Protein AF-A0A2P8D666-F1 (afdb_monomer_lite)

Organism: NCBI:txid1434707

Structure (mmCIF, N/CA/C/O backbone):
data_AF-A0A2P8D666-F1
#
_entry.id   AF-A0A2P8D666-F1
#
loop_
_atom_site.group_PDB
_atom_site.id
_atom_site.type_symbol
_atom_site.label_atom_id
_atom_site.label_alt_id
_atom_site.label_comp_id
_atom_site.label_asym_id
_atom_site.label_entity_id
_atom_site.label_seq_id
_atom_site.pdbx_PDB_ins_code
_atom_site.Cartn_x
_atom_site.Cartn_y
_atom_site.Cartn_z
_atom_site.occupancy
_atom_site.B_iso_or_equiv
_atom_site.auth_seq_id
_atom_site.auth_comp_id
_atom_site.auth_asym_id
_atom_site.auth_atom_id
_atom_site.pdbx_PDB_model_num
ATOM 1 N N . MET A 1 1 ? 11.060 -0.555 50.820 1.00 44.41 1 MET A N 1
ATOM 2 C CA . MET A 1 1 ? 10.561 -1.715 51.597 1.00 44.41 1 MET A CA 1
ATOM 3 C C . MET A 1 1 ? 9.063 -1.991 51.338 1.00 44.41 1 MET A C 1
ATOM 5 O O . MET A 1 1 ? 8.368 -2.443 52.229 1.00 44.41 1 MET A O 1
ATOM 9 N N . ILE A 1 2 ? 8.557 -1.723 50.120 1.00 37.53 2 ILE A N 1
ATOM 10 C CA . ILE A 1 2 ? 7.123 -1.843 49.748 1.00 37.53 2 ILE A CA 1
ATOM 11 C C . ILE A 1 2 ? 6.898 -2.994 48.737 1.00 37.53 2 ILE A C 1
ATOM 13 O O . ILE A 1 2 ? 5.797 -3.513 48.597 1.00 37.53 2 ILE A O 1
ATOM 17 N N . PHE A 1 3 ? 7.969 -3.471 48.090 1.00 27.34 3 PHE A N 1
ATOM 18 C CA . PHE A 1 3 ? 7.923 -4.555 47.102 1.00 27.34 3 PHE A CA 1
ATOM 19 C C . PHE A 1 3 ? 7.821 -5.970 47.704 1.00 27.34 3 PHE A C 1
ATOM 21 O O . PHE A 1 3 ? 7.368 -6.881 47.016 1.00 27.34 3 PHE A O 1
ATOM 28 N N . SER A 1 4 ? 8.190 -6.184 48.976 1.00 33.88 4 SER A N 1
ATOM 29 C CA . SER A 1 4 ? 8.097 -7.516 49.605 1.00 33.88 4 SER A CA 1
ATOM 30 C C . SER A 1 4 ? 6.690 -7.847 50.115 1.00 33.88 4 SER A C 1
ATOM 32 O O . SER A 1 4 ? 6.312 -9.018 50.151 1.00 33.88 4 SER A O 1
ATOM 34 N N . THR A 1 5 ? 5.884 -6.837 50.452 1.00 36.28 5 THR A N 1
ATOM 35 C CA . THR A 1 5 ? 4.541 -7.034 51.018 1.00 36.28 5 THR A CA 1
ATOM 36 C C . THR A 1 5 ? 3.533 -7.491 49.959 1.00 36.28 5 THR A C 1
ATOM 38 O O . THR A 1 5 ? 2.714 -8.360 50.233 1.00 36.28 5 THR A O 1
ATOM 41 N N . ILE A 1 6 ? 3.648 -7.002 48.718 1.00 40.50 6 ILE A N 1
ATOM 42 C CA . ILE A 1 6 ? 2.733 -7.362 47.617 1.00 40.50 6 ILE A CA 1
ATOM 43 C C . ILE A 1 6 ? 2.939 -8.822 47.170 1.00 40.50 6 ILE A C 1
ATOM 45 O O . ILE A 1 6 ? 1.971 -9.548 46.948 1.00 40.50 6 ILE A O 1
ATOM 49 N N . ILE A 1 7 ? 4.189 -9.299 47.109 1.00 41.97 7 ILE A N 1
ATOM 50 C CA . ILE A 1 7 ? 4.496 -10.690 46.719 1.00 41.97 7 ILE A CA 1
ATOM 51 C C . ILE A 1 7 ? 4.095 -11.688 47.821 1.00 41.97 7 ILE A C 1
ATOM 53 O O . ILE A 1 7 ? 3.660 -12.801 47.517 1.00 41.97 7 ILE A O 1
ATOM 57 N N . SER A 1 8 ? 4.175 -11.280 49.093 1.00 39.28 8 SER A N 1
ATOM 58 C CA . SER A 1 8 ? 3.674 -12.053 50.239 1.00 39.28 8 SER A CA 1
ATOM 59 C C . SER A 1 8 ? 2.160 -12.292 50.144 1.00 39.28 8 SER A C 1
ATOM 61 O O . SER A 1 8 ? 1.708 -13.436 50.222 1.00 39.28 8 SER A O 1
ATOM 63 N N . SER A 1 9 ? 1.382 -11.242 49.855 1.00 39.22 9 SER A N 1
ATOM 64 C CA . SER A 1 9 ? -0.077 -11.334 49.717 1.00 39.22 9 SER A CA 1
ATOM 65 C C . SER A 1 9 ? -0.516 -12.201 48.531 1.00 39.22 9 SER A C 1
ATOM 67 O O . SER A 1 9 ? -1.488 -12.944 48.647 1.00 39.22 9 SER A O 1
ATOM 69 N N . ILE A 1 10 ? 0.229 -12.186 47.419 1.00 39.84 10 ILE A N 1
ATOM 70 C CA . ILE A 1 10 ? -0.053 -13.030 46.244 1.00 39.84 10 ILE A CA 1
ATOM 71 C C . ILE A 1 10 ? 0.240 -14.511 46.537 1.00 39.84 10 ILE A C 1
ATOM 73 O O . ILE A 1 10 ? -0.538 -15.381 46.148 1.00 39.84 10 ILE A O 1
ATOM 77 N N . ARG A 1 11 ? 1.313 -14.826 47.279 1.00 40.22 11 ARG A N 1
ATOM 78 C CA . ARG A 1 11 ? 1.609 -16.212 47.697 1.00 40.22 11 ARG A CA 1
ATOM 79 C C . ARG A 1 11 ? 0.604 -16.748 48.715 1.00 40.22 11 ARG A C 1
ATOM 81 O O . ARG A 1 11 ? 0.242 -17.917 48.639 1.00 40.22 11 ARG A O 1
ATOM 88 N N . GLN A 1 12 ? 0.120 -15.897 49.619 1.00 36.25 12 GLN A N 1
ATOM 89 C CA . GLN A 1 12 ? -0.910 -16.259 50.596 1.00 36.25 12 GLN A CA 1
ATOM 90 C C . GLN A 1 12 ? -2.298 -16.446 49.951 1.00 36.25 12 GLN A C 1
ATOM 92 O O . GLN A 1 12 ? -3.114 -17.213 50.456 1.00 36.25 12 GLN A O 1
ATOM 97 N N . TRP A 1 13 ? -2.554 -15.780 48.818 1.00 40.09 13 TRP A N 1
ATOM 98 C CA . TRP A 1 13 ? -3.751 -15.979 47.995 1.00 40.09 13 TRP A CA 1
ATOM 99 C C . TRP A 1 13 ? -3.683 -17.289 47.195 1.00 40.09 13 TRP A C 1
ATOM 101 O O . TRP A 1 13 ? -4.642 -18.055 47.190 1.00 40.09 13 TRP A O 1
ATOM 111 N N . LEU A 1 14 ? -2.519 -17.615 46.617 1.00 37.34 14 LEU A N 1
ATOM 112 C CA . LEU A 1 14 ? -2.299 -18.880 45.900 1.00 37.34 14 LEU A CA 1
ATOM 113 C C . LEU A 1 14 ? -2.300 -20.116 46.819 1.00 37.34 14 LEU A C 1
ATOM 115 O O . LEU A 1 14 ? -2.628 -21.205 46.357 1.00 37.34 14 LEU A O 1
ATOM 119 N N . SER A 1 15 ? -1.978 -19.975 48.112 1.00 36.09 15 SER A N 1
ATOM 120 C CA . SER A 1 15 ? -2.025 -21.096 49.067 1.00 36.09 15 SER A CA 1
ATOM 121 C C . SER A 1 15 ? -3.420 -21.370 49.642 1.00 36.09 15 SER A C 1
ATOM 123 O O . SER A 1 15 ? -3.601 -22.378 50.317 1.00 36.09 15 SER A O 1
ATOM 125 N N . LYS A 1 16 ? -4.399 -20.484 49.414 1.00 39.38 16 LYS A N 1
ATOM 126 C CA . LYS A 1 16 ? -5.786 -20.613 49.904 1.00 39.38 16 LYS A CA 1
ATOM 127 C C . LYS A 1 16 ? -6.772 -21.100 48.832 1.00 39.38 16 LYS A C 1
ATOM 129 O O . LYS A 1 16 ? -7.977 -20.907 48.960 1.00 39.38 16 LYS A O 1
ATOM 134 N N . GLY A 1 17 ? -6.277 -21.747 47.780 1.00 36.94 17 GLY A N 1
ATOM 135 C CA . GLY A 1 17 ? -7.112 -22.402 46.777 1.00 36.94 17 GLY A CA 1
ATOM 136 C C . GLY A 1 17 ? -7.592 -23.779 47.233 1.00 36.94 17 GLY A C 1
ATOM 137 O O . GLY A 1 17 ? -6.978 -24.774 46.871 1.00 36.94 17 GLY A O 1
ATOM 138 N N . ASN A 1 18 ? -8.656 -23.821 48.036 1.00 40.62 18 ASN A N 1
ATOM 139 C CA . ASN A 1 18 ? -9.723 -24.828 47.967 1.00 40.62 18 ASN A CA 1
ATOM 140 C C . ASN A 1 18 ? -10.740 -24.552 49.075 1.00 40.62 18 ASN A C 1
ATOM 142 O O . ASN A 1 18 ? -10.693 -25.163 50.132 1.00 40.62 18 ASN A O 1
ATOM 146 N N . ASP A 1 19 ? -11.656 -23.628 48.808 1.00 33.69 19 ASP A N 1
ATOM 147 C CA . ASP A 1 19 ? -13.025 -23.735 49.301 1.00 33.69 19 ASP A CA 1
ATOM 148 C C . ASP A 1 19 ? -13.935 -23.084 48.261 1.00 33.69 19 ASP A C 1
ATOM 150 O O . ASP A 1 19 ? -13.835 -21.897 47.942 1.00 33.69 19 ASP A O 1
ATOM 154 N N . ALA A 1 20 ? -14.768 -23.922 47.651 1.00 43.25 20 ALA A N 1
ATOM 155 C CA . ALA A 1 20 ? -15.730 -23.550 46.633 1.00 43.25 20 ALA A CA 1
ATOM 156 C C . ALA A 1 20 ? -16.877 -22.761 47.278 1.00 43.25 20 ALA A C 1
ATOM 158 O O . ALA A 1 20 ? -17.897 -23.320 47.667 1.00 43.25 20 ALA A O 1
ATOM 159 N N . GLY A 1 21 ? -16.701 -21.447 47.384 1.00 29.69 21 GLY A N 1
ATOM 160 C CA . GLY A 1 21 ? -17.788 -20.494 47.561 1.00 29.69 21 GLY A CA 1
ATOM 161 C C . GLY A 1 21 ? -17.988 -19.735 46.259 1.00 29.69 21 GLY A C 1
ATOM 162 O O . GLY A 1 21 ? -17.094 -19.016 45.818 1.00 29.69 21 GLY A O 1
ATOM 163 N N . THR A 1 22 ? -19.143 -19.899 45.621 1.00 34.88 22 THR A N 1
ATOM 164 C CA . THR A 1 22 ? -19.597 -19.065 44.503 1.00 34.88 22 THR A CA 1
ATOM 165 C C . THR A 1 22 ? -19.670 -17.615 44.984 1.00 34.88 22 THR A C 1
ATOM 167 O O . THR A 1 22 ? -20.649 -17.205 45.600 1.00 34.88 22 THR A O 1
ATOM 170 N N . ILE A 1 23 ? -18.611 -16.837 44.755 1.00 35.53 23 ILE A N 1
ATOM 171 C CA . ILE A 1 23 ? -18.642 -15.388 44.950 1.00 35.53 23 ILE A CA 1
ATOM 172 C C . ILE A 1 23 ? -19.471 -14.836 43.791 1.00 35.53 23 ILE A C 1
ATOM 174 O O . ILE A 1 23 ? -18.999 -14.780 42.653 1.00 35.53 23 ILE A O 1
ATOM 178 N N . GLU A 1 24 ? -20.731 -14.491 44.056 1.00 34.09 24 GLU A N 1
ATOM 179 C CA . GLU A 1 24 ? -21.516 -13.705 43.108 1.00 34.09 24 GLU A CA 1
ATOM 180 C C . GLU A 1 24 ? -20.773 -12.386 42.839 1.00 34.09 24 GLU A C 1
ATOM 182 O O . GLU A 1 24 ? -20.321 -11.739 43.789 1.00 34.09 24 GLU A O 1
ATOM 187 N N . PRO A 1 25 ? -20.596 -11.974 41.572 1.00 40.41 25 PRO A N 1
ATOM 188 C CA . PRO A 1 25 ? -19.924 -10.721 41.274 1.00 40.41 25 PRO A CA 1
ATOM 189 C C . PRO A 1 25 ? -20.743 -9.564 41.856 1.00 40.41 25 PRO A C 1
ATOM 191 O O . PRO A 1 25 ? -21.906 -9.368 41.498 1.00 40.41 25 PRO A O 1
ATOM 194 N N . GLU A 1 26 ? -20.121 -8.806 42.758 1.00 43.94 26 GLU A N 1
ATOM 195 C CA . GLU A 1 26 ? -20.655 -7.575 43.335 1.00 43.94 26 GLU A CA 1
ATOM 196 C C . GLU A 1 26 ? -21.149 -6.661 42.199 1.00 43.94 26 GLU A C 1
ATOM 198 O O . GLU A 1 26 ? -20.382 -6.264 41.316 1.00 43.94 26 GLU A O 1
ATOM 203 N N . LYS A 1 27 ? -22.460 -6.390 42.154 1.00 49.34 27 LYS A N 1
ATOM 204 C CA . LYS A 1 27 ? -23.068 -5.571 41.099 1.00 49.34 27 LYS A CA 1
ATOM 205 C C . LYS A 1 27 ? -22.612 -4.126 41.270 1.00 49.34 27 LYS A C 1
ATOM 207 O O . LYS A 1 27 ? -23.146 -3.394 42.095 1.00 49.34 27 LYS A O 1
ATOM 212 N N . ASP A 1 28 ? -21.641 -3.713 40.466 1.00 55.75 28 ASP A N 1
ATOM 213 C CA . ASP A 1 28 ? -21.199 -2.324 40.437 1.00 55.75 28 ASP A CA 1
ATOM 214 C C . ASP A 1 28 ? -22.293 -1.417 39.839 1.00 55.75 28 ASP A C 1
ATOM 216 O O . ASP A 1 28 ? -22.741 -1.595 38.696 1.00 55.75 28 ASP A O 1
ATOM 220 N N . HIS A 1 29 ? -22.740 -0.454 40.644 1.00 59.59 29 HIS A N 1
ATOM 221 C CA . HIS A 1 29 ? -23.784 0.520 40.333 1.00 59.59 29 HIS A CA 1
ATOM 222 C C . HIS A 1 29 ? -23.194 1.915 40.090 1.00 59.59 29 HIS A C 1
ATOM 224 O O . HIS A 1 29 ? -23.728 2.913 40.562 1.00 59.59 29 HIS A O 1
ATOM 230 N N . SER A 1 30 ? -22.097 2.007 39.340 1.00 66.81 30 SER A N 1
ATOM 231 C CA . SER A 1 30 ? -21.540 3.293 38.918 1.00 66.81 30 SER A CA 1
ATOM 232 C C . SER A 1 30 ? -22.550 4.112 38.098 1.00 66.81 30 SER A C 1
ATOM 234 O O . SER A 1 30 ? -22.969 3.705 37.005 1.00 66.81 30 SER A O 1
ATOM 236 N N . THR A 1 31 ? -22.926 5.278 38.623 1.00 74.56 31 THR A N 1
ATOM 237 C CA . THR A 1 31 ? -23.801 6.267 37.981 1.00 74.56 31 THR A CA 1
ATOM 238 C C . THR A 1 31 ? -23.014 7.501 37.558 1.00 74.56 31 THR A C 1
ATOM 240 O O . THR A 1 31 ? -22.015 7.839 38.188 1.00 74.56 31 THR A O 1
ATOM 243 N N . ASP A 1 32 ? -23.430 8.172 36.486 1.00 76.19 32 ASP A N 1
ATOM 244 C CA . ASP A 1 32 ? -22.850 9.463 36.104 1.00 76.19 32 ASP A CA 1
ATOM 245 C C . ASP A 1 32 ? -23.458 10.628 36.907 1.00 76.19 32 ASP A C 1
ATOM 247 O O . ASP A 1 32 ? -24.276 10.410 37.802 1.00 76.19 32 ASP A O 1
ATOM 251 N N . ASP A 1 33 ? -23.080 11.867 36.569 1.00 74.50 33 ASP A N 1
ATOM 252 C CA . ASP A 1 33 ? -23.546 13.095 37.237 1.00 74.50 33 ASP A CA 1
ATOM 253 C C . ASP A 1 33 ? -25.079 13.270 37.200 1.00 74.50 33 ASP A C 1
ATOM 255 O O . ASP A 1 33 ? -25.633 14.064 37.956 1.00 74.50 33 ASP A O 1
ATOM 259 N N . THR A 1 34 ? -25.780 12.522 36.336 1.00 74.81 34 THR A N 1
ATOM 260 C CA . THR A 1 34 ? -27.248 12.524 36.216 1.00 74.81 34 THR A CA 1
ATOM 261 C C . THR A 1 34 ? -27.924 11.385 36.986 1.00 74.81 34 THR A C 1
ATOM 263 O O . THR A 1 34 ? -29.148 11.275 36.980 1.00 74.81 34 THR A O 1
ATOM 266 N N . GLY A 1 35 ? -27.147 10.518 37.645 1.00 76.75 35 GLY A N 1
ATOM 267 C CA . GLY A 1 35 ? -27.644 9.312 38.309 1.00 76.75 35 GLY A CA 1
ATOM 268 C C . GLY A 1 35 ? -27.886 8.135 37.354 1.00 76.75 35 GLY A C 1
ATOM 269 O O . GLY A 1 35 ? -28.378 7.089 37.780 1.00 76.75 35 GLY A O 1
ATOM 270 N N . ALA A 1 36 ? -27.538 8.256 36.068 1.00 80.19 36 ALA A N 1
ATOM 271 C CA . ALA A 1 36 ? -27.739 7.193 35.092 1.00 80.19 36 ALA A CA 1
ATOM 272 C C . ALA A 1 36 ? -26.617 6.151 35.175 1.00 80.19 36 ALA A C 1
ATOM 274 O O . ALA A 1 36 ? -25.430 6.481 35.133 1.00 80.19 36 ALA A O 1
ATOM 275 N N . ARG A 1 37 ? -26.987 4.866 35.248 1.00 85.75 37 ARG A N 1
ATOM 276 C CA . ARG A 1 37 ? -26.019 3.762 35.236 1.00 85.75 37 ARG A CA 1
ATOM 277 C C . ARG A 1 37 ? -25.267 3.736 33.907 1.00 85.75 37 ARG A C 1
ATOM 279 O O . ARG A 1 37 ? -25.880 3.713 32.838 1.00 85.75 37 ARG A O 1
ATOM 286 N N . PHE A 1 38 ? -23.943 3.661 33.981 1.00 89.56 38 PHE A N 1
ATOM 287 C CA . PHE A 1 38 ? -23.091 3.575 32.802 1.00 89.56 38 PHE A CA 1
ATOM 288 C C . PHE A 1 38 ? -21.883 2.673 33.042 1.00 89.56 38 PHE A C 1
ATOM 290 O O . PHE A 1 38 ? -21.533 2.353 34.176 1.00 89.56 38 PHE A O 1
ATOM 297 N N . ALA A 1 39 ? -21.233 2.288 31.949 1.00 90.25 39 ALA A N 1
ATOM 298 C CA . ALA A 1 39 ? -19.898 1.713 31.971 1.00 90.25 39 ALA A CA 1
ATOM 299 C C . ALA A 1 39 ? -19.005 2.438 30.965 1.00 90.25 39 ALA A C 1
ATOM 301 O O . ALA A 1 39 ? -19.469 2.868 29.900 1.00 90.25 39 ALA A O 1
ATOM 302 N N . TRP A 1 40 ? -17.720 2.552 31.282 1.00 92.31 40 TRP A N 1
ATOM 303 C CA . TRP A 1 40 ? -16.715 2.859 30.276 1.00 92.31 40 TRP A CA 1
ATOM 304 C C . TRP A 1 40 ? -16.581 1.675 29.326 1.00 92.31 40 TRP A C 1
ATOM 306 O O . TRP A 1 40 ? -16.818 0.533 29.695 1.00 92.31 40 TRP A O 1
ATOM 316 N N . CYS A 1 41 ? -16.256 1.921 28.065 1.00 93.06 41 CYS A N 1
ATOM 317 C CA . CYS A 1 41 ? -16.061 0.841 27.114 1.00 93.06 41 CYS A CA 1
ATOM 318 C C . CYS A 1 41 ? -15.068 1.249 26.038 1.00 93.06 41 CYS A C 1
ATOM 320 O O . CYS A 1 41 ? -15.190 2.318 25.432 1.00 93.06 41 CYS A O 1
ATOM 322 N N . LEU A 1 42 ? -14.115 0.360 25.768 1.00 94.88 42 LEU A N 1
ATOM 323 C CA . LEU A 1 42 ? -13.338 0.407 24.545 1.00 94.88 42 LEU A CA 1
ATOM 324 C C . LEU A 1 42 ? -14.251 0.026 23.376 1.00 94.88 42 LEU A C 1
ATOM 326 O O . LEU A 1 42 ? -14.838 -1.052 23.347 1.00 94.88 42 LEU A O 1
ATOM 330 N N . THR A 1 43 ? -14.364 0.906 22.393 1.00 94.94 43 THR A N 1
ATOM 331 C CA . THR A 1 43 ? -15.178 0.676 21.198 1.00 94.94 43 THR A CA 1
ATOM 332 C C . THR A 1 43 ? -14.349 0.858 19.943 1.00 94.94 43 THR A C 1
ATOM 334 O O . THR A 1 43 ? -13.346 1.567 19.952 1.00 94.94 43 THR A O 1
ATOM 337 N N . GLY A 1 44 ? -14.785 0.237 18.855 1.00 94.25 44 GLY A N 1
ATOM 338 C CA . GLY A 1 44 ? -14.172 0.385 17.542 1.00 94.25 44 GLY A CA 1
ATOM 339 C C . GLY A 1 44 ? -15.166 0.099 16.427 1.00 94.25 44 GLY A C 1
ATOM 340 O O . GLY A 1 44 ? -16.364 -0.094 16.663 1.00 94.25 44 GLY A O 1
ATOM 341 N N . ASN A 1 45 ? -14.672 0.083 15.198 1.00 93.31 45 ASN A N 1
ATOM 342 C CA . ASN A 1 45 ? -15.444 -0.205 13.999 1.00 93.31 45 ASN A CA 1
ATOM 343 C C . ASN A 1 45 ? -14.779 -1.323 13.203 1.00 93.31 45 ASN A C 1
ATOM 345 O O . ASN A 1 45 ? -13.560 -1.340 13.051 1.00 93.31 45 ASN A O 1
ATOM 349 N N . ILE A 1 46 ? -15.590 -2.232 12.670 1.00 92.81 46 ILE A N 1
ATOM 350 C CA . ILE A 1 46 ? -15.106 -3.298 11.793 1.00 92.81 46 ILE A CA 1
ATOM 351 C C . ILE A 1 46 ? -14.532 -2.696 10.511 1.00 92.81 46 ILE A C 1
ATOM 353 O O . ILE A 1 46 ? -15.193 -1.888 9.861 1.00 92.81 46 ILE A O 1
ATOM 357 N N . ILE A 1 47 ? -13.311 -3.084 10.149 1.00 83.19 47 ILE A N 1
ATOM 358 C CA . ILE A 1 47 ? -12.668 -2.618 8.917 1.00 83.19 47 ILE A CA 1
ATOM 359 C C . ILE A 1 47 ? -13.269 -3.292 7.683 1.00 83.19 47 ILE A C 1
ATOM 361 O O . ILE A 1 47 ? -13.876 -4.362 7.754 1.00 83.19 47 ILE A O 1
ATOM 365 N N . GLU A 1 48 ? -13.039 -2.687 6.530 1.00 80.44 48 GLU A N 1
ATOM 366 C CA . GLU A 1 48 ? -13.319 -3.285 5.233 1.00 80.44 48 GLU A CA 1
ATOM 367 C C . GLU A 1 48 ? -12.215 -4.285 4.865 1.00 80.44 48 GLU A C 1
ATOM 369 O O . GLU A 1 48 ? -11.237 -3.955 4.208 1.00 80.44 48 GLU A O 1
ATOM 374 N N . HIS A 1 49 ? -12.334 -5.513 5.373 1.00 76.94 49 HIS A N 1
ATOM 375 C CA . HIS A 1 49 ? -11.407 -6.604 5.067 1.00 76.94 49 HIS A CA 1
ATOM 376 C C . HIS A 1 49 ? -12.073 -7.613 4.119 1.00 76.94 49 HIS A C 1
ATOM 378 O O . HIS A 1 49 ? -13.144 -8.123 4.467 1.00 76.94 49 HIS A O 1
ATOM 384 N N . PRO A 1 50 ? -11.480 -7.940 2.956 1.00 75.31 50 PRO A N 1
ATOM 385 C CA . PRO A 1 50 ? -12.043 -8.928 2.044 1.00 75.31 50 PRO A CA 1
ATOM 386 C C . PRO A 1 50 ? -11.928 -10.347 2.622 1.00 75.31 50 PRO A C 1
ATOM 388 O O . PRO A 1 50 ? -10.945 -10.708 3.265 1.00 75.31 50 PRO A O 1
ATOM 391 N N . TYR A 1 51 ? -12.938 -11.181 2.412 1.00 76.69 51 TYR A N 1
ATOM 392 C CA . TYR A 1 51 ? -12.910 -12.605 2.730 1.00 76.69 51 TYR A CA 1
ATOM 393 C C . TYR A 1 51 ? -13.790 -13.386 1.747 1.00 76.69 51 TYR A C 1
ATOM 395 O O . TYR A 1 51 ? -14.780 -12.864 1.231 1.00 76.69 51 TYR A O 1
ATOM 403 N N . ALA A 1 52 ? -13.454 -14.654 1.501 1.00 76.44 52 ALA A N 1
ATOM 404 C CA . ALA A 1 52 ? -14.230 -15.508 0.607 1.00 76.44 52 ALA A CA 1
ATOM 405 C C . ALA A 1 52 ? -15.595 -15.866 1.224 1.00 76.44 52 ALA A C 1
ATOM 407 O O . ALA A 1 52 ? -15.682 -16.455 2.311 1.00 76.44 52 ALA A O 1
ATOM 408 N N . GLY A 1 53 ? -16.676 -15.501 0.532 1.00 76.56 53 GLY A N 1
ATOM 409 C CA . GLY A 1 53 ? -18.026 -15.960 0.831 1.00 76.56 53 GLY A CA 1
ATOM 410 C C . GLY A 1 53 ? -18.177 -17.471 0.619 1.00 76.56 53 GLY A C 1
ATOM 411 O O . GLY A 1 53 ? -17.362 -18.111 -0.039 1.00 76.56 53 GLY A O 1
ATOM 412 N N . LYS A 1 54 ? -19.237 -18.069 1.181 1.00 79.06 54 LYS A N 1
ATOM 413 C CA . LYS A 1 54 ? -19.544 -19.503 0.969 1.00 79.06 54 LYS A CA 1
ATOM 414 C C . LYS A 1 54 ? -19.837 -19.837 -0.501 1.00 79.06 54 LYS A C 1
ATOM 416 O O . LYS A 1 54 ? -19.708 -20.980 -0.908 1.00 79.06 54 LYS A O 1
ATOM 421 N N . ASP A 1 55 ? -20.249 -18.825 -1.245 1.00 83.12 55 ASP A N 1
ATOM 422 C CA . ASP A 1 55 ? -20.520 -18.778 -2.678 1.00 83.12 55 ASP A CA 1
ATOM 423 C C . ASP A 1 55 ? -19.264 -18.486 -3.521 1.00 83.12 55 ASP A C 1
ATOM 425 O O . ASP A 1 55 ? -19.365 -18.339 -4.733 1.00 83.12 55 ASP A O 1
ATOM 429 N N . GLY A 1 56 ? -18.087 -18.354 -2.897 1.00 74.56 56 GLY A N 1
ATOM 430 C CA . GLY A 1 56 ? -16.840 -17.972 -3.567 1.00 74.56 56 GLY A CA 1
ATOM 431 C C . GLY A 1 56 ? -16.743 -16.482 -3.909 1.00 74.56 56 GLY A C 1
ATOM 432 O O . GLY A 1 56 ? -15.677 -16.020 -4.300 1.00 74.56 56 GLY A O 1
ATOM 433 N N . GLN A 1 57 ? -17.817 -15.712 -3.712 1.00 67.62 57 GLN A N 1
ATOM 434 C CA . GLN A 1 57 ? -17.834 -14.279 -3.991 1.00 67.62 57 GLN A CA 1
ATOM 435 C C . GLN A 1 57 ? -17.100 -13.497 -2.891 1.00 67.62 57 GLN A C 1
ATOM 437 O O . GLN A 1 57 ? -17.238 -13.832 -1.704 1.00 67.62 57 GLN A O 1
ATOM 442 N N . PRO A 1 58 ? -16.337 -12.446 -3.240 1.00 71.12 58 PRO A N 1
ATOM 443 C CA . PRO A 1 58 ? -15.676 -11.610 -2.252 1.00 71.12 58 PRO A CA 1
ATOM 444 C C . PRO A 1 58 ? -16.719 -10.885 -1.396 1.00 71.12 58 PRO A C 1
ATOM 446 O O . PRO A 1 58 ? -17.689 -10.308 -1.887 1.00 71.12 58 PRO A O 1
ATOM 449 N N . ARG A 1 59 ? -16.530 -10.930 -0.078 1.00 82.00 59 ARG A N 1
ATOM 450 C CA . ARG A 1 59 ? -17.340 -10.197 0.899 1.00 82.00 59 ARG A CA 1
ATOM 451 C C . ARG A 1 59 ? -16.427 -9.389 1.798 1.00 82.00 59 ARG A C 1
ATOM 453 O O . ARG A 1 59 ? -15.296 -9.780 2.050 1.00 82.00 59 ARG A O 1
ATOM 460 N N . TYR A 1 60 ? -16.955 -8.303 2.344 1.00 81.94 60 TYR A N 1
ATOM 461 C CA . TYR A 1 60 ? -16.175 -7.391 3.170 1.00 81.94 60 TYR A CA 1
ATOM 462 C C . TYR A 1 60 ? -16.575 -7.458 4.648 1.00 81.94 60 TYR A C 1
ATOM 464 O O . TYR A 1 60 ? -17.723 -7.786 4.994 1.00 81.94 60 TYR A O 1
ATOM 472 N N . GLY A 1 61 ? -15.609 -7.153 5.515 1.00 87.19 61 GLY A N 1
ATOM 473 C CA . GLY A 1 61 ? -15.739 -7.136 6.969 1.00 87.19 61 GLY A CA 1
ATOM 474 C C . GLY A 1 61 ? -15.358 -8.474 7.589 1.00 87.19 61 GLY A C 1
ATOM 475 O O . GLY A 1 61 ? -14.278 -9.008 7.361 1.00 87.19 61 GLY A O 1
ATOM 476 N N . THR A 1 62 ? -16.262 -9.036 8.386 1.00 90.25 62 THR A N 1
ATOM 477 C CA . THR A 1 62 ? -16.119 -10.401 8.900 1.00 90.25 62 THR A CA 1
ATOM 478 C C . THR A 1 62 ? -17.324 -11.244 8.499 1.00 90.25 62 THR A C 1
ATOM 480 O O . THR A 1 62 ? -18.357 -10.742 8.037 1.00 90.25 62 THR A O 1
ATOM 483 N N . ARG A 1 63 ? -17.243 -12.555 8.749 1.00 89.31 63 ARG A N 1
ATOM 484 C CA . ARG A 1 63 ? -18.386 -13.462 8.581 1.00 89.31 63 ARG A CA 1
ATOM 485 C C . ARG A 1 63 ? -19.616 -13.022 9.392 1.00 89.31 63 ARG A C 1
ATOM 487 O O . ARG A 1 63 ? -20.734 -13.313 8.979 1.00 89.31 63 ARG A O 1
ATOM 494 N N . HIS A 1 64 ? -19.420 -12.316 10.506 1.00 92.75 64 HIS A N 1
ATOM 495 C CA . HIS A 1 64 ? -20.481 -11.967 11.455 1.00 92.75 64 HIS A CA 1
ATOM 496 C C . HIS A 1 64 ? -20.848 -10.484 11.469 1.00 92.75 64 HIS A C 1
ATOM 498 O O . HIS A 1 64 ? -21.960 -10.148 11.868 1.00 92.75 64 HIS A O 1
ATOM 504 N N . PHE A 1 65 ? -19.965 -9.602 11.004 1.00 94.44 65 PHE A N 1
ATOM 505 C CA . PHE A 1 65 ? -20.144 -8.153 11.059 1.00 94.44 65 PHE A CA 1
ATOM 506 C C . PHE A 1 65 ? -19.841 -7.509 9.706 1.00 94.44 65 PHE A C 1
ATOM 508 O O . PHE A 1 65 ? -18.850 -7.854 9.061 1.00 94.44 65 PHE A O 1
ATOM 515 N N . ALA A 1 66 ? -20.691 -6.572 9.287 1.00 90.12 66 ALA A N 1
ATOM 516 C CA . ALA A 1 66 ? -20.467 -5.774 8.086 1.00 90.12 66 ALA A CA 1
ATOM 517 C C . ALA A 1 66 ? -19.351 -4.733 8.325 1.00 90.12 66 ALA A C 1
ATOM 519 O O . ALA A 1 66 ? -19.126 -4.359 9.484 1.00 90.12 66 ALA A O 1
ATOM 520 N N . PRO A 1 67 ? -18.683 -4.228 7.273 1.00 88.38 67 PRO A N 1
ATOM 521 C CA . PRO A 1 67 ? -17.775 -3.089 7.395 1.00 88.38 67 PRO A CA 1
ATOM 522 C C . PRO A 1 67 ? -18.447 -1.908 8.104 1.00 88.38 67 PRO A C 1
ATOM 524 O O . PRO A 1 67 ? -19.657 -1.706 8.002 1.00 88.38 67 PRO A O 1
ATOM 527 N N . GLY A 1 68 ? -17.680 -1.167 8.896 1.00 86.12 68 GLY A N 1
ATOM 528 C CA . GLY A 1 68 ? -18.164 -0.034 9.681 1.00 86.12 68 GLY A CA 1
ATOM 529 C C . GLY A 1 68 ? -18.979 -0.404 10.925 1.00 86.12 68 GLY A C 1
ATOM 530 O O . GLY A 1 68 ? -19.222 0.474 11.756 1.00 86.12 68 GLY A O 1
ATOM 531 N N . THR A 1 69 ? -19.362 -1.675 11.119 1.00 93.75 69 THR A N 1
ATOM 532 C CA . THR A 1 69 ? -20.142 -2.106 12.294 1.00 93.75 69 THR A CA 1
ATOM 533 C C . THR A 1 69 ? -19.437 -1.685 13.577 1.00 93.75 69 THR A C 1
ATOM 535 O O . THR A 1 69 ? -18.282 -2.043 13.804 1.00 93.75 69 THR A O 1
ATOM 538 N N . LYS A 1 70 ? -20.140 -0.934 14.431 1.00 94.19 70 LYS A N 1
ATOM 539 C CA . LYS A 1 70 ? -19.639 -0.576 15.757 1.00 94.19 70 LYS A CA 1
ATOM 540 C C . LYS A 1 70 ? -19.589 -1.819 16.640 1.00 94.19 70 LYS A C 1
ATOM 542 O O . LYS A 1 70 ? -20.590 -2.527 16.770 1.00 94.19 70 LYS A O 1
ATOM 547 N N . VAL A 1 71 ? -18.446 -2.026 17.279 1.00 95.50 71 VAL A N 1
ATOM 548 C CA . VAL A 1 71 ? -18.228 -3.101 18.243 1.00 95.50 71 VAL A CA 1
ATOM 549 C C . VAL A 1 71 ? -17.811 -2.547 19.602 1.00 95.50 71 VAL A C 1
ATOM 551 O O . VAL A 1 71 ? -17.109 -1.538 19.689 1.00 95.50 71 VAL A O 1
ATOM 554 N N . TYR A 1 72 ? -18.283 -3.207 20.654 1.00 94.88 72 TYR A N 1
ATOM 555 C CA . TYR A 1 72 ? -17.956 -2.947 22.052 1.00 94.88 72 TYR A CA 1
ATOM 556 C C . TYR A 1 72 ? -17.001 -4.043 22.517 1.00 94.88 72 TYR A C 1
ATOM 558 O O . TYR A 1 72 ? -17.363 -5.221 22.511 1.00 94.88 72 TYR A O 1
ATOM 566 N N . CYS A 1 73 ? -15.778 -3.666 22.861 1.00 93.75 73 CYS A N 1
ATOM 567 C CA . CYS A 1 73 ? -14.668 -4.577 23.102 1.00 93.75 73 CYS A CA 1
ATOM 568 C C . CYS A 1 73 ? -14.528 -4.822 24.608 1.00 93.75 73 CYS A C 1
ATOM 570 O O . CYS A 1 73 ? -14.347 -3.880 25.380 1.00 93.75 73 CYS A O 1
ATOM 572 N N . LEU A 1 74 ? -14.649 -6.079 25.032 1.00 91.12 74 LEU A N 1
ATOM 573 C CA . LEU A 1 74 ? -14.579 -6.472 26.444 1.00 91.12 74 LEU A CA 1
ATOM 574 C C . LEU A 1 74 ? -13.126 -6.499 26.955 1.00 91.12 74 LEU A C 1
ATOM 576 O O . LEU A 1 74 ? -12.213 -6.601 26.135 1.00 91.12 74 LEU A O 1
ATOM 580 N N . PRO A 1 75 ? -12.889 -6.427 28.277 1.00 88.56 75 PRO A N 1
ATOM 581 C CA . PRO A 1 75 ? -11.555 -6.547 28.868 1.00 88.56 75 PRO A CA 1
ATOM 582 C C . PRO A 1 75 ? -10.788 -7.790 28.415 1.00 88.56 75 PRO A C 1
ATOM 584 O O . PRO A 1 75 ? -11.369 -8.777 27.959 1.00 88.56 75 PRO A O 1
ATOM 587 N N . HIS A 1 76 ? -9.465 -7.731 28.552 1.00 82.94 76 HIS A N 1
ATOM 588 C CA . HIS A 1 76 ? -8.553 -8.812 28.194 1.00 82.94 76 HIS A CA 1
ATOM 589 C C . HIS A 1 76 ? -8.847 -10.100 28.986 1.00 82.94 76 HIS A C 1
ATOM 591 O O . HIS A 1 76 ? -9.044 -10.040 30.195 1.00 82.94 76 HIS A O 1
ATOM 597 N N . GLN A 1 77 ? -8.875 -11.255 28.307 1.00 77.00 77 GLN A N 1
ATOM 598 C CA . GLN A 1 77 ? -9.342 -12.521 28.898 1.00 77.00 77 GLN A CA 1
ATOM 599 C C . GLN A 1 77 ? -8.254 -13.612 29.013 1.00 77.00 77 GLN A C 1
ATOM 601 O O . GLN A 1 77 ? -8.377 -14.467 29.884 1.00 77.00 77 GLN A O 1
ATOM 606 N N . TRP A 1 78 ? -7.221 -13.636 28.147 1.00 76.81 78 TRP A N 1
ATOM 607 C CA . TRP A 1 78 ? -6.395 -14.854 27.944 1.00 76.81 78 TRP A CA 1
ATOM 608 C C . TRP A 1 78 ? -4.871 -14.669 27.831 1.00 76.81 78 TRP A C 1
ATOM 610 O O . TRP A 1 78 ? -4.189 -15.550 27.320 1.00 76.81 78 TRP A O 1
ATOM 620 N N . GLY A 1 79 ? -4.294 -13.552 28.261 1.00 77.00 79 GLY A N 1
ATOM 621 C CA . GLY A 1 79 ? -2.839 -13.319 28.179 1.00 77.00 79 GLY A CA 1
ATOM 622 C C . GLY A 1 79 ? -2.281 -13.106 26.761 1.00 77.00 79 GLY A C 1
ATOM 623 O O . GLY A 1 79 ? -1.088 -12.882 26.607 1.00 77.00 79 GLY A O 1
ATOM 624 N N . ASP A 1 80 ? -3.114 -13.134 25.717 1.00 81.12 80 ASP A N 1
ATOM 625 C CA . ASP A 1 80 ? -2.731 -13.057 24.296 1.00 81.12 80 ASP A CA 1
ATOM 626 C C . ASP A 1 80 ? -2.377 -11.644 23.787 1.00 81.12 80 ASP A C 1
ATOM 628 O O . ASP A 1 80 ? -2.444 -11.361 22.592 1.00 81.12 80 ASP A O 1
ATOM 632 N N . GLY A 1 81 ? -2.108 -10.698 24.688 1.00 82.94 81 GLY A N 1
ATOM 633 C CA . GLY A 1 81 ? -1.895 -9.295 24.327 1.00 82.94 81 GLY A CA 1
ATOM 634 C C . GLY A 1 81 ? -3.060 -8.656 23.554 1.00 82.94 81 GLY A C 1
ATOM 635 O O . GLY A 1 81 ? -2.832 -7.731 22.771 1.00 82.94 81 GLY A O 1
ATOM 636 N N . TYR A 1 82 ? -4.298 -9.141 23.722 1.00 88.56 82 TYR A N 1
ATOM 637 C CA . TYR A 1 82 ? -5.496 -8.616 23.052 1.00 88.56 82 TYR A CA 1
ATOM 638 C C . TYR A 1 82 ? -5.487 -8.868 21.530 1.00 88.56 82 TYR A C 1
ATOM 640 O O . TYR A 1 82 ? -5.948 -8.054 20.724 1.00 88.56 82 TYR A O 1
ATOM 648 N N . GLU A 1 83 ? -4.905 -9.991 21.106 1.00 84.69 83 GLU A N 1
ATOM 649 C CA . GLU A 1 83 ? -4.962 -10.461 19.718 1.00 84.69 83 GLU A CA 1
ATOM 650 C C . GLU A 1 83 ? -6.351 -10.963 19.335 1.00 84.69 83 GLU A C 1
ATOM 652 O O . GLU A 1 83 ? -6.833 -10.662 18.241 1.00 84.69 83 GLU A O 1
ATOM 657 N N . LYS A 1 84 ? -7.017 -11.687 20.235 1.00 89.56 84 LYS A N 1
ATOM 658 C CA . LYS A 1 84 ? -8.391 -12.153 20.083 1.00 89.56 84 LYS A CA 1
ATOM 659 C C . LYS A 1 84 ? -9.253 -11.488 21.141 1.00 89.56 84 LYS A C 1
ATOM 661 O O . LYS A 1 84 ? -9.048 -11.636 22.341 1.00 89.56 84 LYS A O 1
ATOM 666 N N . ILE A 1 85 ? -10.255 -10.755 20.681 1.00 91.50 85 ILE A N 1
ATOM 667 C CA . ILE A 1 85 ? -11.080 -9.919 21.543 1.00 91.50 85 ILE A CA 1
ATOM 668 C C . ILE A 1 85 ? -12.499 -10.436 21.515 1.00 91.50 85 ILE A C 1
ATOM 670 O O . ILE A 1 85 ? -13.068 -10.671 20.448 1.00 91.50 85 ILE A O 1
ATOM 674 N N . LYS A 1 86 ? -13.098 -10.550 22.696 1.00 91.88 86 LYS A N 1
ATOM 675 C CA . LYS A 1 86 ? -14.534 -10.743 22.814 1.00 91.88 86 LYS A CA 1
ATOM 676 C C . LYS A 1 86 ? -15.236 -9.407 22.573 1.00 91.88 86 LYS A C 1
ATOM 678 O O . LYS A 1 86 ? -15.040 -8.446 23.315 1.00 91.88 86 LYS A O 1
ATOM 683 N N . VAL A 1 87 ? -16.033 -9.341 21.516 1.00 93.75 87 VAL A N 1
ATOM 684 C CA . VAL A 1 87 ? -16.734 -8.132 21.093 1.00 93.75 87 VAL A CA 1
ATOM 685 C C . VAL A 1 87 ? -18.233 -8.342 21.046 1.00 93.75 87 VAL A C 1
ATOM 687 O O . VAL A 1 87 ? -18.716 -9.408 20.665 1.00 93.75 87 VAL A O 1
ATOM 690 N N . ILE A 1 88 ? -18.969 -7.287 21.371 1.00 93.50 88 ILE A N 1
ATOM 691 C CA . ILE A 1 88 ? -20.412 -7.202 21.182 1.00 93.50 88 ILE A CA 1
ATOM 692 C C . ILE A 1 88 ? -20.679 -6.294 19.984 1.00 93.50 88 ILE A C 1
ATOM 694 O O . ILE A 1 88 ? -20.176 -5.175 19.933 1.00 93.50 88 ILE A O 1
ATOM 698 N N . GLY A 1 89 ? -21.489 -6.737 19.027 1.00 93.56 89 GLY A N 1
ATOM 699 C CA . GLY A 1 89 ? -21.845 -5.934 17.853 1.00 93.56 89 GLY A CA 1
ATOM 700 C C . GLY A 1 89 ? -23.132 -6.407 17.190 1.00 93.56 89 GLY A C 1
ATOM 701 O O . GLY A 1 89 ? -23.593 -7.520 17.446 1.00 93.56 89 GLY A O 1
ATOM 702 N N . LYS A 1 90 ? -23.722 -5.571 16.327 1.00 93.62 90 LYS A N 1
ATOM 703 C CA . LYS A 1 90 ? -24.912 -5.943 15.544 1.00 93.62 90 LYS A CA 1
ATOM 704 C C . LYS A 1 90 ? -24.526 -6.983 14.491 1.00 93.62 90 LYS A C 1
ATOM 706 O O . LYS A 1 90 ? -23.678 -6.703 13.649 1.00 93.62 90 LYS A O 1
ATOM 711 N N . HIS A 1 91 ? -25.142 -8.163 14.519 1.00 94.12 91 HIS A N 1
ATOM 712 C CA . HIS A 1 91 ? -24.842 -9.210 13.542 1.00 94.12 91 HIS A CA 1
ATOM 713 C C . HIS A 1 91 ? -25.246 -8.783 12.122 1.00 94.12 91 HIS A C 1
ATOM 715 O O . HIS A 1 91 ? -26.302 -8.197 11.917 1.00 94.12 91 HIS A O 1
ATOM 721 N N . ARG A 1 92 ? -24.448 -9.116 11.105 1.00 91.06 92 ARG A N 1
ATOM 722 C CA . ARG A 1 92 ? -24.680 -8.640 9.729 1.00 91.06 92 ARG A CA 1
ATOM 723 C C . ARG A 1 92 ? -25.983 -9.138 9.093 1.00 91.06 92 ARG A C 1
ATOM 725 O O . ARG A 1 92 ? -26.559 -8.437 8.276 1.00 91.06 92 ARG A O 1
ATOM 732 N N . ASN A 1 93 ? -26.449 -10.326 9.481 1.00 88.19 93 ASN A N 1
ATOM 733 C CA . ASN A 1 93 ? -27.667 -10.950 8.936 1.00 88.19 93 ASN A CA 1
ATOM 734 C C . ASN A 1 93 ? -28.826 -10.978 9.947 1.00 88.19 93 ASN A C 1
ATOM 736 O O . ASN A 1 93 ? -29.757 -11.760 9.797 1.00 88.19 93 ASN A O 1
ATOM 740 N N . SER A 1 94 ? -28.737 -10.225 11.047 1.00 87.88 94 SER A N 1
ATOM 741 C CA . SER A 1 94 ? -29.788 -10.201 12.067 1.00 87.88 94 SER A CA 1
ATOM 742 C C . SER A 1 94 ? -29.864 -8.833 12.730 1.00 87.88 94 SER A C 1
ATOM 744 O O . SER A 1 94 ? -28.875 -8.121 12.850 1.00 87.88 94 SER A O 1
ATOM 746 N N . ASN A 1 95 ? -31.039 -8.464 13.228 1.00 83.81 95 ASN A N 1
ATOM 747 C CA . ASN A 1 95 ? -31.183 -7.247 14.024 1.00 83.81 95 ASN A CA 1
ATOM 748 C C . ASN A 1 95 ? -30.717 -7.409 15.478 1.00 83.81 95 ASN A C 1
ATOM 750 O O . ASN A 1 95 ? -30.775 -6.450 16.244 1.00 83.81 95 ASN A O 1
ATOM 754 N N . ARG A 1 96 ? -30.238 -8.598 15.861 1.00 87.06 96 ARG A N 1
ATOM 755 C CA . ARG A 1 96 ? -29.727 -8.875 17.205 1.00 87.06 96 ARG A CA 1
ATOM 756 C C . ARG A 1 96 ? -28.242 -8.541 17.326 1.00 87.06 96 ARG A C 1
ATOM 758 O O . ARG A 1 96 ? -27.463 -8.727 16.386 1.00 87.06 96 ARG A O 1
ATOM 765 N N . SER A 1 97 ? -27.850 -8.091 18.514 1.00 88.31 97 SER A N 1
ATOM 766 C CA . SER A 1 97 ? -26.441 -8.051 18.890 1.00 88.31 97 SER A CA 1
ATOM 767 C C . SER A 1 97 ? -25.961 -9.453 19.244 1.00 88.31 97 SER A C 1
ATOM 769 O O . SER A 1 97 ? -26.708 -10.254 19.803 1.00 88.31 97 SER A O 1
ATOM 771 N N . VAL A 1 98 ? -24.706 -9.738 18.927 1.00 90.50 98 VAL A N 1
ATOM 772 C CA . VAL A 1 98 ? -24.035 -10.994 19.26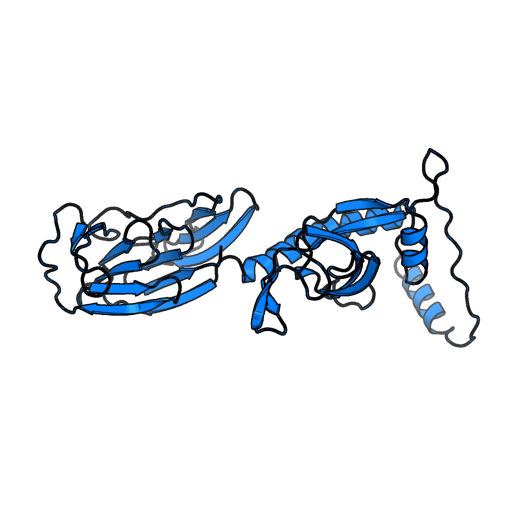7 1.00 90.50 98 VAL A CA 1
ATOM 773 C C . VAL A 1 98 ? -22.727 -10.695 19.977 1.00 90.50 98 VAL A C 1
ATOM 775 O O . VAL A 1 98 ? -22.107 -9.664 19.716 1.00 90.50 98 VAL A O 1
ATOM 778 N N . CYS A 1 99 ? -22.321 -11.602 20.862 1.00 90.38 99 CYS A N 1
ATOM 779 C CA . CYS A 1 99 ? -21.049 -11.549 21.568 1.00 90.38 99 CYS A CA 1
ATOM 780 C C . CYS A 1 99 ? -20.134 -12.647 21.014 1.00 90.38 99 CYS A C 1
ATOM 782 O O . CYS A 1 99 ? -20.457 -13.827 21.133 1.00 90.38 99 CYS A O 1
ATOM 784 N N . LEU A 1 100 ? -19.037 -12.273 20.355 1.00 91.00 100 LEU A N 1
ATOM 785 C CA . LEU A 1 100 ? -18.161 -13.192 19.620 1.00 91.00 100 LEU A CA 1
ATOM 786 C C . LEU A 1 100 ? -16.693 -12.856 19.859 1.00 91.00 100 LEU A C 1
ATOM 788 O O . LEU A 1 100 ? -16.350 -11.700 20.076 1.00 91.00 100 LEU A O 1
ATOM 792 N N . VAL A 1 101 ? -15.818 -13.853 19.757 1.00 92.31 101 VAL A N 1
ATOM 793 C CA . VAL A 1 101 ? -14.369 -13.627 19.744 1.00 92.31 101 VAL A CA 1
ATOM 794 C C . VAL A 1 101 ? -13.919 -13.374 18.308 1.00 92.31 101 VAL A C 1
ATOM 796 O O . VAL A 1 101 ? -14.138 -14.219 17.440 1.00 92.31 101 VAL A O 1
ATOM 799 N N . ILE A 1 102 ? -13.294 -12.225 18.049 1.00 92.50 102 ILE A N 1
ATOM 800 C CA . ILE A 1 102 ? -12.719 -11.885 16.741 1.00 92.50 102 ILE A CA 1
ATOM 801 C C . ILE A 1 102 ? -11.267 -11.411 16.880 1.00 92.50 102 ILE A C 1
ATOM 803 O O . ILE A 1 102 ? -10.906 -10.838 17.908 1.00 92.50 102 ILE A O 1
ATOM 807 N N . PRO A 1 103 ? -10.423 -11.610 15.853 1.00 90.38 103 PRO A N 1
ATOM 808 C CA . PRO A 1 103 ? -9.102 -10.995 15.807 1.00 90.38 103 PRO A CA 1
ATOM 809 C C . PRO A 1 103 ? -9.176 -9.465 15.862 1.00 90.38 103 PRO A C 1
ATOM 811 O O . PRO A 1 103 ? -9.943 -8.851 15.116 1.00 90.38 103 PRO A O 1
ATOM 814 N N . SER A 1 104 ? -8.337 -8.848 16.691 1.00 90.25 104 SER A N 1
ATOM 815 C CA . SER A 1 104 ? -8.280 -7.393 16.873 1.00 90.25 104 SER A CA 1
ATOM 816 C C . SER A 1 104 ? -7.912 -6.636 15.603 1.00 90.25 104 SER A C 1
ATOM 818 O O . SER A 1 104 ? -8.384 -5.522 15.401 1.00 90.25 104 SER A O 1
ATOM 820 N N . LYS A 1 105 ? -7.177 -7.278 14.684 1.00 86.19 105 LYS A N 1
ATOM 821 C CA . LYS A 1 105 ? -6.854 -6.732 13.356 1.00 86.19 105 LYS A CA 1
ATOM 822 C C . LYS A 1 105 ? -8.070 -6.331 12.516 1.00 86.19 105 LYS A C 1
ATOM 824 O O . LYS A 1 105 ? -7.915 -5.555 11.584 1.00 86.19 105 LYS A O 1
ATOM 829 N N . TYR A 1 106 ? -9.263 -6.851 12.816 1.00 90.19 106 TYR A N 1
ATOM 830 C CA . TYR A 1 106 ? -10.485 -6.494 12.092 1.00 90.19 106 TYR A CA 1
ATOM 831 C C . TYR A 1 106 ? -11.189 -5.250 12.638 1.00 90.19 106 TYR A C 1
ATOM 833 O O . TYR A 1 106 ? -12.274 -4.921 12.165 1.00 90.19 106 TYR A O 1
ATOM 841 N N . ILE A 1 107 ? -10.618 -4.572 13.631 1.00 91.31 107 ILE A N 1
ATOM 842 C CA . ILE A 1 107 ? -11.239 -3.438 14.311 1.00 91.31 107 ILE A CA 1
ATOM 843 C C . ILE A 1 107 ? -10.303 -2.237 14.205 1.00 91.31 107 ILE A C 1
ATOM 845 O O . ILE A 1 107 ? -9.135 -2.338 14.551 1.00 91.31 107 ILE A O 1
ATOM 849 N N . ALA A 1 108 ? -10.822 -1.095 13.763 1.00 87.81 108 ALA A N 1
ATOM 850 C CA . ALA A 1 108 ? -10.128 0.191 13.753 1.00 87.81 108 ALA A CA 1
ATOM 851 C C . ALA A 1 108 ? -10.966 1.268 14.458 1.00 87.81 108 ALA A C 1
ATOM 853 O O . ALA A 1 108 ? -12.021 0.978 15.025 1.00 87.81 108 ALA A O 1
ATOM 854 N N . ASN A 1 109 ? -10.511 2.524 14.409 1.00 84.50 109 ASN A N 1
ATOM 855 C CA . ASN A 1 109 ? -11.194 3.673 15.018 1.00 84.50 109 ASN A CA 1
ATOM 856 C C . ASN A 1 109 ? -11.487 3.453 16.512 1.00 84.50 109 ASN A C 1
ATOM 858 O O . ASN A 1 109 ? -12.599 3.708 16.995 1.00 84.50 109 ASN A O 1
ATOM 862 N N . TRP A 1 110 ? -10.482 2.926 17.216 1.00 92.06 110 TRP A N 1
ATOM 863 C CA . TRP A 1 110 ? -10.534 2.651 18.645 1.00 92.06 110 TRP A CA 1
ATOM 864 C C . TRP A 1 110 ? -10.788 3.926 19.435 1.00 92.06 110 TRP A C 1
ATOM 866 O O . TRP A 1 110 ? -10.166 4.955 19.179 1.00 92.06 110 TRP A O 1
ATOM 876 N N . ARG A 1 111 ? -11.712 3.862 20.391 1.00 92.81 111 ARG A N 1
ATOM 877 C CA . ARG A 1 111 ? -12.071 5.003 21.235 1.00 92.81 111 ARG A CA 1
ATOM 878 C C . ARG A 1 111 ? -12.741 4.566 22.529 1.00 92.81 111 ARG A C 1
ATOM 880 O O . ARG A 1 111 ? -13.494 3.589 22.555 1.00 92.81 111 ARG A O 1
ATOM 887 N N . LEU A 1 112 ? -12.523 5.350 23.575 1.00 94.06 112 LEU A N 1
ATOM 888 C CA . LEU A 1 112 ? -13.246 5.267 24.838 1.00 94.06 112 LEU A CA 1
ATOM 889 C C . LEU A 1 112 ? -14.651 5.863 24.664 1.00 94.06 112 LEU A C 1
ATOM 891 O O . LEU A 1 112 ? -14.795 6.964 24.134 1.00 94.06 112 LEU A O 1
ATOM 895 N N . GLN A 1 113 ? -15.692 5.165 25.121 1.00 92.81 113 GLN A N 1
ATOM 896 C CA . GLN A 1 113 ? -17.057 5.700 25.179 1.00 92.81 113 GLN A CA 1
ATOM 897 C C . GLN A 1 113 ? -17.764 5.317 26.479 1.00 92.81 113 GLN A C 1
ATOM 899 O O . GLN A 1 113 ? -17.545 4.227 27.002 1.00 92.81 113 GLN A O 1
ATOM 904 N N . LYS A 1 114 ? -18.670 6.183 26.952 1.00 91.62 114 LYS A N 1
ATOM 905 C CA . LYS A 1 114 ? -19.677 5.808 27.952 1.00 91.62 114 LYS A CA 1
ATOM 906 C C . LYS A 1 114 ? -20.798 5.012 27.279 1.00 91.62 114 LYS A C 1
ATOM 908 O O . LYS A 1 114 ? -21.294 5.395 26.215 1.00 91.62 114 LYS A O 1
ATOM 913 N N . VAL A 1 115 ? -21.198 3.904 27.891 1.00 90.12 115 VAL A N 1
ATOM 914 C CA . VAL A 1 115 ? -22.295 3.047 27.429 1.00 90.12 115 VAL A CA 1
ATOM 915 C C . VAL A 1 115 ? -23.413 3.079 28.458 1.00 90.12 115 VAL A C 1
ATOM 917 O O . VAL A 1 115 ? -23.186 2.773 29.620 1.00 90.12 115 VAL A O 1
ATOM 920 N N . TYR A 1 116 ? -24.618 3.415 28.000 1.00 86.56 116 TYR A N 1
ATOM 921 C CA . TYR A 1 116 ? -25.803 3.586 28.850 1.00 86.56 116 TYR A CA 1
ATOM 922 C C . TYR A 1 116 ? -26.903 2.553 28.588 1.00 86.56 116 TYR A C 1
ATOM 924 O O . TYR A 1 116 ? -27.811 2.373 29.390 1.00 86.56 116 TYR A O 1
ATOM 932 N N . ARG A 1 117 ? -26.869 1.876 27.432 1.00 84.69 117 ARG A N 1
ATOM 933 C CA . ARG A 1 117 ? -27.950 0.973 27.017 1.00 84.69 117 ARG A CA 1
ATOM 934 C C . ARG A 1 117 ? -28.025 -0.225 27.964 1.00 84.69 117 ARG A C 1
ATOM 936 O O . ARG A 1 117 ? -27.112 -1.046 27.948 1.00 84.69 117 ARG A O 1
ATOM 943 N N . THR A 1 118 ? -29.137 -0.372 28.685 1.00 81.06 118 THR A N 1
ATOM 944 C CA . THR A 1 118 ? -29.349 -1.429 29.691 1.00 81.06 118 THR A CA 1
ATOM 945 C C . THR A 1 118 ? -29.029 -2.821 29.155 1.00 81.06 118 THR A C 1
ATOM 947 O O . THR A 1 118 ? -28.212 -3.524 29.732 1.00 81.06 118 THR A O 1
ATOM 950 N N . TYR A 1 119 ? -29.543 -3.159 27.969 1.00 81.62 119 TYR A N 1
ATOM 951 C CA . TYR A 1 119 ? -29.258 -4.438 27.310 1.00 81.62 119 TYR A CA 1
ATOM 952 C C . TYR A 1 119 ? -27.757 -4.690 27.060 1.00 81.62 119 TYR A C 1
ATOM 954 O O . TYR A 1 119 ? -27.282 -5.816 27.170 1.00 81.62 119 TYR A O 1
ATOM 962 N N . LEU A 1 120 ? -26.984 -3.650 26.719 1.00 78.75 120 LEU A N 1
ATOM 963 C CA . LEU A 1 120 ? -25.535 -3.793 26.540 1.00 78.75 120 LEU A CA 1
ATOM 964 C C . LEU A 1 120 ? -24.827 -3.930 27.886 1.00 78.75 120 LEU A C 1
ATOM 966 O O . LEU A 1 120 ? -23.926 -4.752 28.000 1.00 78.75 120 LEU A O 1
ATOM 970 N N . LEU A 1 121 ? -25.248 -3.169 28.898 1.00 81.50 121 LEU A N 1
ATOM 971 C CA . LEU A 1 121 ? -24.700 -3.258 30.252 1.00 81.50 121 LEU A CA 1
ATOM 972 C C . LEU A 1 121 ? -24.917 -4.652 30.861 1.00 81.50 121 LEU A C 1
ATOM 974 O O . LEU A 1 121 ? -24.001 -5.207 31.465 1.00 81.50 121 LEU A O 1
ATOM 978 N N . GLU A 1 122 ? -26.093 -5.243 30.643 1.00 76.69 122 GLU A N 1
ATOM 979 C CA . GLU A 1 122 ? -26.413 -6.622 31.025 1.00 76.69 122 GLU A CA 1
ATOM 980 C C . GLU A 1 122 ? -25.524 -7.623 30.284 1.00 76.69 122 GLU A C 1
ATOM 982 O O . GLU A 1 122 ? -24.853 -8.440 30.915 1.00 76.69 122 GLU A O 1
ATOM 987 N N . LEU A 1 123 ? -25.428 -7.510 28.954 1.00 72.25 123 LEU A N 1
ATOM 988 C CA . LEU A 1 123 ? -24.612 -8.415 28.140 1.00 72.25 123 LEU A CA 1
ATOM 989 C C . LEU A 1 123 ? -23.117 -8.337 28.489 1.00 72.25 123 LEU A C 1
ATOM 991 O O . LEU A 1 123 ? -22.406 -9.338 28.409 1.00 72.25 123 LEU A O 1
ATOM 995 N N . MET A 1 124 ? -22.642 -7.157 28.891 1.00 73.19 124 MET A N 1
ATOM 996 C CA . MET A 1 124 ? -21.288 -6.966 29.402 1.00 73.19 124 MET A CA 1
ATOM 997 C C . MET A 1 124 ? -21.124 -7.652 30.770 1.00 73.19 124 MET A C 1
ATOM 999 O O . MET A 1 124 ? -20.161 -8.393 30.955 1.00 73.19 124 MET A O 1
ATOM 1003 N N . SER A 1 125 ? -22.080 -7.493 31.695 1.00 67.81 125 SER A N 1
ATOM 1004 C CA . SER A 1 125 ? -21.971 -7.987 33.083 1.00 67.81 125 SER A CA 1
ATOM 1005 C C . SER A 1 125 ? -21.753 -9.487 33.253 1.00 67.81 125 SER A C 1
ATOM 1007 O O . SER A 1 125 ? -21.124 -9.905 34.219 1.00 67.81 125 SER A O 1
ATOM 1009 N N . HIS A 1 126 ? -22.157 -10.300 32.282 1.00 67.00 126 HIS A N 1
ATOM 1010 C CA . HIS A 1 126 ? -21.944 -11.745 32.334 1.00 67.00 126 HIS A CA 1
ATOM 1011 C C . HIS A 1 126 ? -20.504 -12.195 32.003 1.00 67.00 126 HIS A C 1
ATOM 1013 O O . HIS A 1 126 ? -20.227 -13.395 32.019 1.00 67.00 126 HIS A O 1
ATOM 1019 N N . HIS A 1 127 ? -19.584 -11.287 31.642 1.00 60.00 127 HIS A N 1
ATOM 1020 C CA . HIS A 1 127 ? -18.338 -11.655 30.949 1.00 60.00 127 HIS A CA 1
ATOM 1021 C C . HIS A 1 127 ? -17.050 -10.945 31.414 1.00 60.00 127 HIS A C 1
ATOM 1023 O O . HIS A 1 127 ? -16.166 -10.742 30.584 1.00 60.00 127 HIS A O 1
ATOM 1029 N N . HIS A 1 128 ? -16.909 -10.609 32.703 1.00 65.12 128 HIS A N 1
ATOM 1030 C CA . HIS A 1 128 ? -15.795 -9.789 33.225 1.00 65.12 128 HIS A CA 1
ATOM 1031 C C . HIS A 1 128 ? -15.692 -8.462 32.460 1.00 65.12 128 HIS A C 1
ATOM 1033 O O . HIS A 1 128 ? -14.905 -8.315 31.527 1.00 65.12 128 HIS A O 1
ATOM 1039 N N . HIS A 1 129 ? -16.574 -7.523 32.801 1.00 71.56 129 HIS A N 1
ATOM 1040 C CA . HIS A 1 129 ? -16.769 -6.279 32.059 1.00 71.56 129 HIS A CA 1
ATOM 1041 C C . HIS A 1 129 ? -15.956 -5.091 32.545 1.00 71.56 129 HIS A C 1
ATOM 1043 O O . HIS A 1 129 ? -15.486 -5.043 33.675 1.00 71.56 129 HIS A O 1
ATOM 1049 N N . TRP A 1 130 ? -15.909 -4.093 31.668 1.00 87.31 130 TRP A N 1
ATOM 1050 C CA . TRP A 1 130 ? -15.731 -2.712 32.068 1.00 87.31 130 TRP A CA 1
ATOM 1051 C C . TRP A 1 130 ? -16.913 -2.227 32.916 1.00 87.31 130 TRP A C 1
ATOM 1053 O O . TRP A 1 130 ? -18.076 -2.510 32.613 1.00 87.31 130 TRP A O 1
ATOM 1063 N N . THR A 1 131 ? -16.596 -1.445 33.932 1.00 86.88 131 THR A N 1
ATOM 1064 C CA . THR A 1 131 ? -17.502 -0.747 34.843 1.00 86.88 131 THR A CA 1
ATOM 1065 C C . THR A 1 131 ? -17.420 0.765 34.598 1.00 86.88 131 THR A C 1
ATOM 1067 O O . THR A 1 131 ? -16.735 1.233 33.683 1.00 86.88 131 THR A O 1
ATOM 1070 N N . GLY A 1 132 ? -18.136 1.573 35.381 1.00 86.50 132 GLY A N 1
ATOM 1071 C CA . GLY A 1 132 ? -17.968 3.030 35.378 1.00 86.50 132 GLY A CA 1
ATOM 1072 C C . GLY A 1 132 ? -16.811 3.526 36.251 1.00 86.50 132 GLY A C 1
ATOM 1073 O O . GLY A 1 132 ? -16.622 4.740 36.343 1.00 86.50 132 GLY A O 1
ATOM 1074 N N . ARG A 1 133 ? -16.025 2.633 36.876 1.00 87.69 133 ARG A N 1
ATOM 1075 C CA . ARG A 1 133 ? -14.870 3.010 37.705 1.00 87.69 133 ARG A CA 1
ATOM 1076 C C . ARG A 1 133 ? -13.812 3.743 36.888 1.00 87.69 133 ARG A C 1
ATOM 1078 O O . ARG A 1 133 ? -13.564 3.435 35.722 1.00 87.69 133 ARG A O 1
ATOM 1085 N N . GLU A 1 134 ? -13.119 4.672 37.539 1.00 87.62 134 GLU A N 1
ATOM 1086 C CA . GLU A 1 134 ? -12.020 5.404 36.904 1.00 87.62 134 GLU A CA 1
ATOM 1087 C C . GLU A 1 134 ? -10.849 4.472 36.545 1.00 87.62 134 GLU A C 1
ATOM 1089 O O . GLU A 1 134 ? -10.202 4.689 35.527 1.00 87.62 134 GLU A O 1
ATOM 1094 N N . SER A 1 135 ? -10.624 3.385 37.296 1.00 86.88 135 SER A N 1
ATOM 1095 C CA . SER A 1 135 ? -9.614 2.363 36.965 1.00 86.88 135 SER A CA 1
ATOM 1096 C C . SER A 1 135 ? -9.803 1.783 35.564 1.00 86.88 135 SER A C 1
ATOM 1098 O O . SER A 1 135 ? -8.841 1.622 34.817 1.00 86.88 135 SER A O 1
ATOM 1100 N N . ASP A 1 136 ? -11.052 1.523 35.187 1.00 89.56 136 ASP A N 1
ATOM 1101 C CA . ASP A 1 136 ? -11.399 0.900 33.913 1.00 89.56 136 ASP A CA 1
ATOM 1102 C C . ASP A 1 136 ? -11.239 1.895 32.770 1.00 89.56 136 ASP A C 1
ATOM 1104 O O . ASP A 1 136 ? -10.713 1.560 31.710 1.00 89.56 136 ASP A O 1
ATOM 1108 N N . LYS A 1 137 ? -11.607 3.158 33.013 1.00 91.38 137 LYS A N 1
ATOM 1109 C CA . LYS A 1 137 ? -11.305 4.258 32.098 1.00 91.38 137 LYS A CA 1
ATOM 1110 C C . LYS A 1 137 ? -9.804 4.388 31.856 1.00 91.38 137 LYS A C 1
ATOM 1112 O O . LYS A 1 137 ? -9.401 4.460 30.698 1.00 91.38 137 LYS A O 1
ATOM 1117 N N . GLN A 1 138 ? -8.990 4.393 32.910 1.00 90.38 138 GLN A N 1
ATOM 1118 C CA . GLN A 1 138 ? -7.536 4.509 32.782 1.00 90.38 138 GLN A CA 1
ATOM 1119 C C . GLN A 1 138 ? -6.930 3.308 32.051 1.00 90.38 138 GLN A C 1
ATOM 1121 O O . GLN A 1 138 ? -6.095 3.488 31.169 1.00 90.38 138 GLN A O 1
ATOM 1126 N N . MET A 1 139 ? -7.415 2.094 32.321 1.00 89.81 139 MET A N 1
ATOM 1127 C CA . MET A 1 139 ? -6.989 0.901 31.589 1.00 89.81 139 MET A CA 1
ATOM 1128 C C . MET A 1 139 ? -7.326 1.000 30.095 1.00 89.81 139 MET A C 1
ATOM 1130 O O . MET A 1 139 ? -6.476 0.715 29.255 1.00 89.81 139 MET A O 1
ATOM 1134 N N . ILE A 1 140 ? -8.532 1.456 29.736 1.00 92.81 140 ILE A N 1
ATOM 1135 C CA . ILE A 1 140 ? -8.909 1.671 28.331 1.00 92.81 140 ILE A CA 1
ATOM 1136 C C . ILE A 1 140 ? -8.027 2.746 27.684 1.00 92.81 140 ILE A C 1
ATOM 1138 O O . ILE A 1 140 ? -7.603 2.567 26.544 1.00 92.81 140 ILE A O 1
ATOM 1142 N N . LEU A 1 141 ? -7.742 3.848 28.383 1.00 89.56 141 LEU A N 1
ATOM 1143 C CA . LEU A 1 141 ? -6.855 4.900 27.879 1.00 89.56 141 LEU A CA 1
ATOM 1144 C C . LEU A 1 141 ? -5.446 4.359 27.611 1.00 89.56 141 LEU A C 1
ATOM 1146 O O . LEU A 1 141 ? -4.931 4.569 26.518 1.00 89.56 141 LEU A O 1
ATOM 1150 N N . GLN A 1 142 ? -4.887 3.565 28.526 1.00 90.19 142 GLN A N 1
ATOM 1151 C CA . GLN A 1 142 ? -3.603 2.891 28.319 1.00 90.19 142 GLN A CA 1
ATOM 1152 C C . GLN A 1 142 ? -3.646 1.930 27.120 1.00 90.19 142 GLN A C 1
ATOM 1154 O O . GLN A 1 142 ? -2.696 1.842 26.349 1.00 90.19 142 GLN A O 1
ATOM 1159 N N . MET A 1 143 ? -4.756 1.213 26.917 1.00 90.69 143 MET A N 1
ATOM 1160 C CA . MET A 1 143 ? -4.933 0.356 25.739 1.00 90.69 143 MET A CA 1
ATOM 1161 C C . MET A 1 143 ? -4.938 1.155 24.428 1.00 90.69 143 MET A C 1
ATOM 1163 O O . MET A 1 143 ? -4.402 0.697 23.417 1.00 90.69 143 MET A O 1
ATOM 1167 N N . LEU A 1 144 ? -5.527 2.353 24.429 1.00 89.38 144 LEU A N 1
ATOM 1168 C CA . LEU A 1 144 ? -5.591 3.226 23.256 1.00 89.38 144 LEU A CA 1
ATOM 1169 C C . LEU A 1 144 ? -4.229 3.781 22.827 1.00 89.38 144 LEU A C 1
ATOM 1171 O O . LEU A 1 144 ? -4.105 4.178 21.672 1.00 89.38 144 LEU A O 1
ATOM 1175 N N . GLU A 1 145 ? -3.216 3.765 23.695 1.00 87.50 145 GLU A N 1
ATOM 1176 C CA . GLU A 1 145 ? -1.856 4.188 23.338 1.00 87.50 145 GLU A CA 1
ATOM 1177 C C . GLU A 1 145 ? -1.195 3.230 22.334 1.00 87.50 145 GLU A C 1
ATOM 1179 O O . GLU A 1 145 ? -0.445 3.674 21.472 1.00 87.50 145 GLU A O 1
ATOM 1184 N N . TRP A 1 146 ? -1.506 1.928 22.384 1.00 82.31 146 TRP A N 1
ATOM 1185 C CA . TRP A 1 146 ? -0.831 0.908 21.561 1.00 82.31 146 TRP A CA 1
ATOM 1186 C C . TRP A 1 146 ? -1.753 0.144 20.594 1.00 82.31 146 TRP A C 1
ATOM 1188 O O . TRP A 1 146 ? -1.285 -0.453 19.618 1.00 82.31 146 TRP A O 1
ATOM 1198 N N . LEU A 1 147 ? -3.075 0.146 20.803 1.00 83.50 147 LEU A N 1
ATOM 1199 C CA . LEU A 1 147 ? -4.027 -0.546 19.919 1.00 83.50 147 LEU A CA 1
ATOM 1200 C C . LEU A 1 147 ? -4.108 0.009 18.484 1.00 83.50 147 LEU A C 1
ATOM 1202 O O . LEU A 1 147 ? -4.190 -0.803 17.549 1.00 83.50 147 LEU A O 1
ATOM 1206 N N . PRO A 1 148 ? -4.100 1.341 18.256 1.00 77.38 148 PRO A N 1
ATOM 1207 C CA . PRO A 1 148 ? -4.097 1.898 16.909 1.00 77.38 148 PRO A CA 1
ATOM 1208 C C . PRO A 1 148 ? -2.879 1.434 16.116 1.00 77.38 148 PRO A C 1
ATOM 1210 O O . PRO A 1 148 ? -3.044 0.952 14.999 1.00 77.38 148 PRO A O 1
ATOM 1213 N N . GLU A 1 149 ? -1.687 1.466 16.715 1.00 66.69 149 GLU A N 1
ATOM 1214 C CA . GLU A 1 149 ? -0.464 0.966 16.086 1.00 66.69 149 GLU A CA 1
ATOM 1215 C C . GLU A 1 149 ? -0.564 -0.524 15.766 1.00 66.69 149 GLU A C 1
ATOM 1217 O O . GLU A 1 149 ? -0.229 -0.929 14.660 1.00 66.69 149 GLU A O 1
ATOM 1222 N N . LYS A 1 150 ? -1.105 -1.349 16.670 1.00 65.69 150 LYS A N 1
ATOM 1223 C CA . LYS A 1 150 ? -1.304 -2.788 16.422 1.00 65.69 150 LYS A CA 1
ATOM 1224 C C . LYS A 1 150 ? -2.266 -3.058 15.260 1.00 65.69 150 LYS A C 1
ATOM 1226 O O . LYS A 1 150 ? -2.055 -3.972 14.462 1.00 65.69 150 LYS A O 1
ATOM 1231 N N . THR A 1 151 ? -3.315 -2.253 15.136 1.00 59.62 151 THR A N 1
ATOM 1232 C CA . THR A 1 151 ? -4.271 -2.343 14.021 1.00 59.62 151 THR A CA 1
ATOM 1233 C C . THR A 1 151 ? -3.642 -1.875 12.719 1.00 59.62 151 THR A C 1
ATOM 1235 O O . THR A 1 151 ? -3.796 -2.527 11.690 1.00 59.62 151 THR A O 1
ATOM 1238 N N . LEU A 1 152 ? -2.901 -0.768 12.766 1.00 53.12 152 LEU A N 1
ATOM 1239 C CA . LEU A 1 152 ? -2.186 -0.212 11.626 1.00 53.12 152 LEU A CA 1
ATOM 1240 C C . LEU A 1 152 ? -1.032 -1.110 11.182 1.00 53.12 152 LEU A C 1
ATOM 1242 O O . LEU A 1 152 ? -0.797 -1.185 9.988 1.00 53.12 152 LEU A O 1
ATOM 1246 N N . LYS A 1 153 ? -0.382 -1.843 12.092 1.00 48.69 153 LYS A N 1
ATOM 1247 C CA . LYS A 1 153 ? 0.665 -2.834 11.801 1.00 48.69 153 LYS A CA 1
ATOM 1248 C C . LYS A 1 153 ? 0.093 -4.063 11.085 1.00 48.69 153 LYS A C 1
ATOM 1250 O O . LYS A 1 153 ? 0.623 -4.508 10.077 1.00 48.69 153 LYS A O 1
ATOM 1255 N N . ASN A 1 154 ? -1.077 -4.536 11.514 1.00 45.09 154 ASN A N 1
ATOM 1256 C CA . ASN A 1 154 ? -1.790 -5.608 10.810 1.00 45.09 154 ASN A CA 1
ATOM 1257 C C . ASN A 1 154 ? -2.447 -5.140 9.497 1.00 45.09 154 ASN A C 1
ATOM 1259 O O . ASN A 1 154 ? -2.671 -5.947 8.600 1.00 45.09 154 ASN A O 1
ATOM 1263 N N . LYS A 1 155 ? -2.753 -3.841 9.369 1.00 42.94 155 LYS A N 1
ATOM 1264 C CA . LYS A 1 155 ? -3.140 -3.204 8.103 1.00 42.94 155 LYS A CA 1
ATOM 1265 C C . LYS A 1 155 ? -1.916 -2.942 7.217 1.00 42.94 155 LYS A C 1
ATOM 1267 O O . LYS A 1 155 ? -2.049 -2.991 6.006 1.00 42.94 155 LYS A O 1
ATOM 1272 N N . SER A 1 156 ? -0.725 -2.709 7.773 1.00 40.97 156 SER A N 1
ATOM 1273 C CA . SER A 1 156 ? 0.504 -2.464 7.007 1.00 40.97 156 SER A CA 1
ATOM 1274 C C . SER A 1 156 ? 1.031 -3.714 6.320 1.00 40.97 156 SER A C 1
ATOM 1276 O O . SER A 1 156 ? 1.579 -3.589 5.230 1.00 40.97 156 SER A O 1
ATOM 1278 N N . ASP A 1 157 ? 0.739 -4.897 6.865 1.00 43.22 157 ASP A N 1
ATOM 1279 C CA . ASP A 1 157 ? 0.917 -6.174 6.157 1.00 43.22 157 ASP A CA 1
ATOM 1280 C C . ASP A 1 157 ? -0.058 -6.322 4.960 1.00 43.22 157 ASP A C 1
ATOM 1282 O O . ASP A 1 157 ? 0.073 -7.238 4.149 1.00 43.22 157 ASP A O 1
ATOM 1286 N N . ALA A 1 158 ? -1.017 -5.395 4.813 1.00 50.09 158 ALA A N 1
ATOM 1287 C CA . ALA A 1 158 ? -1.996 -5.315 3.728 1.00 50.09 158 ALA A CA 1
ATOM 1288 C C . ALA A 1 158 ? -1.935 -4.013 2.890 1.00 50.09 158 ALA A C 1
ATOM 1290 O O . ALA A 1 158 ? -2.766 -3.852 2.004 1.00 50.09 158 ALA A O 1
ATOM 1291 N N . LEU A 1 159 ? -1.002 -3.076 3.130 1.00 71.88 159 LEU A N 1
ATOM 1292 C CA . LEU A 1 159 ? -1.013 -1.769 2.437 1.00 71.88 159 LEU A CA 1
ATOM 1293 C C . LEU A 1 159 ? -0.055 -1.665 1.257 1.00 71.88 159 LEU A C 1
ATOM 1295 O O . LEU A 1 159 ? -0.359 -0.928 0.332 1.00 71.88 159 LEU A O 1
ATOM 1299 N N . TRP A 1 160 ? 1.065 -2.380 1.289 1.00 85.94 160 TRP A N 1
ATOM 1300 C CA . TRP A 1 160 ? 2.007 -2.502 0.181 1.00 85.94 160 TRP A CA 1
ATOM 1301 C C . TRP A 1 160 ? 2.708 -3.845 0.320 1.00 85.94 160 TRP A C 1
ATOM 1303 O O . TRP A 1 160 ? 3.327 -4.128 1.344 1.00 85.94 160 TRP A O 1
ATOM 1313 N N . GLN A 1 161 ? 2.577 -4.688 -0.693 1.00 88.69 161 GLN A N 1
ATOM 1314 C CA . GLN A 1 161 ? 3.181 -6.009 -0.739 1.00 88.69 161 GLN A CA 1
ATOM 1315 C C . GLN A 1 161 ? 4.304 -6.000 -1.760 1.00 88.69 161 GLN A C 1
ATOM 1317 O O . GLN A 1 161 ? 4.097 -5.599 -2.907 1.00 88.69 161 GLN A O 1
ATOM 1322 N N . ARG A 1 162 ? 5.482 -6.485 -1.362 1.00 91.38 162 ARG A N 1
ATOM 1323 C CA . ARG A 1 162 ? 6.549 -6.767 -2.318 1.00 91.38 162 ARG A CA 1
ATOM 1324 C C . ARG A 1 162 ? 6.080 -7.918 -3.194 1.00 91.38 162 ARG A C 1
ATOM 1326 O O . ARG A 1 162 ? 5.831 -9.004 -2.673 1.00 91.38 162 ARG A O 1
ATOM 1333 N N . LYS A 1 163 ? 5.920 -7.665 -4.490 1.00 93.44 163 LYS A N 1
ATOM 1334 C CA . LYS A 1 163 ? 5.517 -8.696 -5.445 1.00 93.44 163 LYS A CA 1
ATOM 1335 C C . LYS A 1 163 ? 6.722 -9.483 -5.903 1.00 93.44 163 LYS A C 1
ATOM 1337 O O . LYS A 1 163 ? 6.748 -10.688 -5.718 1.00 93.44 163 LYS A O 1
ATOM 1342 N N . GLU A 1 164 ? 7.727 -8.788 -6.418 1.00 93.00 164 GLU A N 1
ATOM 1343 C CA . GLU A 1 164 ? 8.930 -9.415 -6.949 1.00 93.00 164 GLU A CA 1
ATOM 1344 C C . GLU A 1 164 ? 10.139 -8.485 -6.834 1.00 93.00 164 GLU A C 1
ATOM 1346 O O . GLU A 1 164 ? 10.018 -7.262 -6.694 1.00 93.00 164 GLU A O 1
ATOM 1351 N N . GLU A 1 165 ? 11.312 -9.099 -6.922 1.00 95.31 165 GLU A N 1
ATOM 1352 C CA . GLU A 1 165 ? 12.608 -8.447 -7.057 1.00 95.31 165 GLU A CA 1
ATOM 1353 C C . GLU A 1 165 ? 13.316 -9.079 -8.252 1.00 95.31 165 GLU A C 1
ATOM 1355 O O . GLU A 1 165 ? 13.606 -10.275 -8.263 1.00 95.31 165 GLU A O 1
ATOM 1360 N N . HIS A 1 166 ? 13.537 -8.281 -9.292 1.00 95.81 166 HIS A N 1
ATOM 1361 C CA . HIS A 1 166 ? 14.121 -8.754 -10.539 1.00 95.81 166 HIS A CA 1
ATOM 1362 C C . HIS A 1 166 ? 15.553 -8.269 -10.660 1.00 95.81 166 HIS A C 1
ATOM 1364 O O . HIS A 1 166 ? 15.794 -7.064 -10.681 1.00 95.81 166 HIS A O 1
ATOM 1370 N N . ALA A 1 167 ? 16.482 -9.202 -10.850 1.00 94.31 167 ALA A N 1
ATOM 1371 C CA . ALA A 1 167 ? 17.815 -8.864 -11.322 1.00 94.31 167 ALA A CA 1
ATOM 1372 C C . ALA A 1 167 ? 17.721 -8.392 -12.782 1.00 94.31 167 ALA A C 1
ATOM 1374 O O . ALA A 1 167 ? 17.323 -9.148 -13.677 1.00 94.31 167 ALA A O 1
ATOM 1375 N N . VAL A 1 168 ? 18.096 -7.141 -13.033 1.00 92.31 168 VAL A N 1
ATOM 1376 C CA . VAL A 1 168 ? 18.136 -6.546 -14.367 1.00 92.31 168 VAL A CA 1
ATOM 1377 C C . VAL A 1 168 ? 19.547 -6.047 -14.632 1.00 92.31 168 VAL A C 1
ATOM 1379 O O . VAL A 1 168 ? 19.941 -4.963 -14.218 1.00 92.31 168 VAL A O 1
ATOM 1382 N N . GLY A 1 169 ? 20.318 -6.854 -15.362 1.00 86.56 169 GLY A N 1
ATOM 1383 C CA . GLY A 1 169 ? 21.681 -6.500 -15.745 1.00 86.56 169 GLY A CA 1
ATOM 1384 C C . GLY A 1 169 ? 21.718 -5.203 -16.556 1.00 86.56 169 GLY A C 1
ATOM 1385 O O . GLY A 1 169 ? 21.216 -5.162 -17.685 1.00 86.56 169 GLY A O 1
ATOM 1386 N N . GLY A 1 170 ? 22.326 -4.169 -15.971 1.00 91.12 170 GLY A N 1
ATOM 1387 C CA . GLY A 1 170 ? 22.463 -2.850 -16.579 1.00 91.12 170 GLY A CA 1
ATOM 1388 C C . GLY A 1 170 ? 21.116 -2.168 -16.772 1.00 91.12 170 GLY A C 1
ATOM 1389 O O . GLY A 1 170 ? 20.820 -1.755 -17.889 1.00 91.12 170 GLY A O 1
ATOM 1390 N N . LEU A 1 171 ? 20.279 -2.105 -15.733 1.00 95.50 171 LEU A N 1
ATOM 1391 C CA . LEU A 1 171 ? 19.050 -1.311 -15.761 1.00 95.50 171 LEU A CA 1
ATOM 1392 C C . LEU A 1 171 ? 19.396 0.144 -16.112 1.00 95.50 171 LEU A C 1
ATOM 1394 O O . LEU A 1 171 ? 20.370 0.680 -15.581 1.00 95.50 171 LEU A O 1
ATOM 1398 N N . LEU A 1 172 ? 18.633 0.764 -17.012 1.00 95.25 172 LEU A N 1
ATOM 1399 C CA . LEU A 1 172 ? 18.851 2.139 -17.475 1.00 95.25 172 LEU A CA 1
ATOM 1400 C C . LEU A 1 172 ? 17.643 3.000 -17.113 1.00 95.25 172 LEU A C 1
ATOM 1402 O O . LEU A 1 172 ? 17.719 3.811 -16.198 1.00 95.25 172 LEU A O 1
ATOM 1406 N N . GLU A 1 173 ? 16.504 2.748 -17.753 1.00 96.62 173 GLU A N 1
ATOM 1407 C CA . GLU A 1 173 ? 15.332 3.621 -17.660 1.00 96.62 173 GLU A CA 1
ATOM 1408 C C . GLU A 1 173 ? 14.073 2.849 -17.266 1.00 96.62 173 GLU A C 1
ATOM 1410 O O . GLU A 1 173 ? 13.893 1.683 -17.633 1.00 96.62 173 GLU A O 1
ATOM 1415 N N . LEU A 1 174 ? 13.175 3.525 -16.551 1.00 98.19 174 LEU A N 1
ATOM 1416 C CA . LEU A 1 174 ? 11.889 2.997 -16.098 1.00 98.19 174 LEU A CA 1
ATOM 1417 C C . LEU A 1 174 ? 10.766 3.981 -16.421 1.00 98.19 174 LEU A C 1
ATOM 1419 O O . LEU A 1 174 ? 10.929 5.188 -16.248 1.00 98.19 174 LEU A O 1
ATOM 1423 N N . GLY A 1 175 ? 9.610 3.467 -16.836 1.00 98.31 175 GLY A N 1
ATOM 1424 C CA . GLY A 1 175 ? 8.440 4.290 -17.135 1.00 98.31 175 GLY A CA 1
ATOM 1425 C C . GLY A 1 175 ? 7.142 3.498 -17.065 1.00 98.31 175 GLY A C 1
ATOM 1426 O O . GLY A 1 175 ? 7.068 2.388 -17.590 1.00 98.31 175 GLY A O 1
ATOM 1427 N N . PHE A 1 176 ? 6.113 4.050 -16.424 1.00 98.50 176 PHE A N 1
ATOM 1428 C CA . PHE A 1 176 ? 4.770 3.468 -16.465 1.00 98.50 176 PHE A CA 1
ATOM 1429 C C . PHE A 1 176 ? 4.030 3.913 -17.724 1.00 98.50 176 PHE A C 1
ATOM 1431 O O . PHE A 1 176 ? 4.090 5.084 -18.101 1.00 98.50 176 PHE A O 1
ATOM 1438 N N . GLN A 1 177 ? 3.281 3.000 -18.343 1.00 97.56 177 GLN A N 1
ATOM 1439 C CA . GLN A 1 177 ? 2.266 3.398 -19.311 1.00 97.56 177 GLN A CA 1
ATOM 1440 C C . GLN A 1 177 ? 1.201 4.246 -18.587 1.00 97.56 177 GLN A C 1
ATOM 1442 O O . GLN A 1 177 ? 0.670 3.793 -17.562 1.00 97.56 177 GLN A O 1
ATOM 1447 N N . PRO A 1 178 ? 0.845 5.430 -19.121 1.00 95.00 178 PRO A N 1
ATOM 1448 C CA . PRO A 1 178 ? -0.146 6.304 -18.507 1.00 95.00 178 PRO A CA 1
ATOM 1449 C C . PRO A 1 178 ? -1.465 5.595 -18.183 1.00 95.00 178 PRO A C 1
ATOM 1451 O O . PRO A 1 178 ? -1.979 4.813 -18.980 1.00 95.00 178 PRO A O 1
ATOM 1454 N N . GLY A 1 179 ? -2.017 5.875 -17.003 1.00 92.44 179 GLY A N 1
ATOM 1455 C CA . GLY A 1 179 ? -3.296 5.322 -16.543 1.00 92.44 179 GLY A CA 1
ATOM 1456 C C . GLY A 1 179 ? -3.300 3.827 -16.193 1.00 92.44 179 GLY A C 1
ATOM 1457 O O . GLY A 1 179 ? -4.365 3.293 -15.886 1.00 92.44 179 GLY A O 1
ATOM 1458 N N . THR A 1 180 ? -2.149 3.147 -16.209 1.00 96.19 180 THR A N 1
ATOM 1459 C CA . THR A 1 180 ? -2.052 1.705 -15.925 1.00 96.19 180 THR A CA 1
ATOM 1460 C C . THR A 1 180 ? -0.959 1.380 -14.900 1.00 96.19 180 THR A C 1
ATOM 1462 O O . THR A 1 180 ? -0.245 2.259 -14.415 1.00 96.19 180 THR A O 1
ATOM 1465 N N . ASP A 1 181 ? -0.825 0.090 -14.589 1.00 97.38 181 ASP A N 1
ATOM 1466 C CA . ASP A 1 181 ? 0.242 -0.492 -13.769 1.00 97.38 181 ASP A CA 1
ATOM 1467 C C . ASP A 1 181 ? 1.291 -1.247 -14.615 1.00 97.38 181 ASP A C 1
ATOM 1469 O O . ASP A 1 181 ? 2.077 -2.036 -14.087 1.00 97.38 181 ASP A O 1
ATOM 1473 N N . MET A 1 182 ? 1.307 -1.026 -15.935 1.00 98.44 182 MET A N 1
ATOM 1474 C CA . MET A 1 182 ? 2.272 -1.645 -16.844 1.00 98.44 182 MET A CA 1
ATOM 1475 C C . MET A 1 182 ? 3.562 -0.828 -16.881 1.00 98.44 182 MET A C 1
ATOM 1477 O O . MET A 1 182 ? 3.552 0.357 -17.218 1.00 98.44 182 MET A O 1
ATOM 1481 N N . LEU A 1 183 ? 4.683 -1.466 -16.562 1.00 98.69 183 LEU A N 1
ATOM 1482 C CA . LEU A 1 183 ? 5.997 -0.836 -16.493 1.00 98.69 183 LEU A CA 1
ATOM 1483 C C . LEU A 1 183 ? 6.865 -1.252 -17.682 1.00 98.69 183 LEU A C 1
ATOM 1485 O O . LEU A 1 183 ? 7.126 -2.439 -17.885 1.00 98.69 183 LEU A O 1
ATOM 1489 N N . MET A 1 184 ? 7.365 -0.266 -18.422 1.00 98.38 184 MET A N 1
ATOM 1490 C CA . MET A 1 184 ? 8.466 -0.421 -19.366 1.00 98.38 184 MET A CA 1
ATOM 1491 C C . MET A 1 184 ? 9.802 -0.330 -18.621 1.00 98.38 184 MET A C 1
ATOM 1493 O O . MET A 1 184 ? 10.024 0.587 -17.829 1.00 98.38 184 MET A O 1
ATOM 1497 N N . VAL A 1 185 ? 10.698 -1.275 -18.903 1.00 97.94 185 VAL A N 1
ATOM 1498 C CA . VAL A 1 185 ? 12.046 -1.356 -18.327 1.00 97.94 185 VAL A CA 1
ATOM 1499 C C . VAL A 1 185 ? 13.061 -1.429 -19.457 1.00 97.94 185 VAL A C 1
ATOM 1501 O O . VAL A 1 185 ? 13.045 -2.396 -20.220 1.00 97.94 185 VAL A O 1
ATOM 1504 N N . LEU A 1 186 ? 13.955 -0.447 -19.554 1.00 96.81 186 LEU A N 1
ATOM 1505 C CA . LEU A 1 186 ? 15.064 -0.436 -20.511 1.00 96.81 186 LEU A CA 1
ATOM 1506 C C . LEU A 1 186 ? 16.351 -0.867 -19.808 1.00 96.81 186 LEU A C 1
ATOM 1508 O O . LEU A 1 186 ? 16.635 -0.429 -18.692 1.00 96.81 186 LEU A O 1
ATOM 1512 N N . SER A 1 187 ? 17.139 -1.725 -20.452 1.00 95.62 187 SER A N 1
ATOM 1513 C CA . SER A 1 187 ? 18.425 -2.174 -19.916 1.00 95.62 187 SER A CA 1
ATOM 1514 C C . SER A 1 187 ? 19.491 -2.294 -21.003 1.00 95.62 187 SER A C 1
ATOM 1516 O O . SER A 1 187 ? 19.193 -2.280 -22.194 1.00 95.62 187 SER A O 1
ATOM 1518 N N . ALA A 1 188 ? 20.746 -2.499 -20.617 1.00 93.69 188 ALA A N 1
ATOM 1519 C CA . ALA A 1 188 ? 21.846 -2.758 -21.548 1.00 93.69 188 ALA A CA 1
ATOM 1520 C C . ALA A 1 188 ? 21.659 -4.035 -22.404 1.00 93.69 188 ALA A C 1
ATOM 1522 O O . ALA A 1 188 ? 22.452 -4.308 -23.297 1.00 93.69 188 ALA A O 1
ATOM 1523 N N . GLN A 1 189 ? 20.629 -4.842 -22.127 1.00 93.12 189 GLN A N 1
ATOM 1524 C CA . GLN A 1 189 ? 20.332 -6.102 -22.818 1.00 93.12 189 GLN A CA 1
ATOM 1525 C C . GLN A 1 189 ? 18.997 -6.060 -23.585 1.00 93.12 189 GLN A C 1
ATOM 1527 O O . GLN A 1 189 ? 18.430 -7.115 -23.895 1.00 93.12 189 GLN A O 1
ATOM 1532 N N . GLY A 1 190 ? 18.432 -4.867 -23.782 1.00 95.12 190 GLY A N 1
ATOM 1533 C CA . GLY A 1 190 ? 17.117 -4.640 -24.378 1.00 95.12 190 GLY A CA 1
ATOM 1534 C C . GLY A 1 190 ? 16.042 -4.310 -23.340 1.00 95.12 190 GLY A C 1
ATOM 1535 O O . GLY A 1 190 ? 16.326 -4.049 -22.170 1.00 95.12 190 GLY A O 1
ATOM 1536 N N . ARG A 1 191 ? 14.770 -4.384 -23.734 1.00 96.12 191 ARG A N 1
ATOM 1537 C CA . ARG A 1 191 ? 13.622 -3.885 -22.957 1.00 96.12 191 ARG A CA 1
ATOM 1538 C C . ARG A 1 191 ? 12.659 -4.970 -22.492 1.00 96.12 191 ARG A C 1
ATOM 1540 O O . ARG A 1 191 ? 12.570 -6.056 -23.063 1.00 96.12 191 ARG A O 1
ATOM 1547 N N . GLY A 1 192 ? 11.972 -4.725 -21.388 1.00 97.31 192 GLY A N 1
ATOM 1548 C CA . GLY A 1 192 ? 10.982 -5.624 -20.803 1.00 97.31 192 GLY A CA 1
ATOM 1549 C C . GLY A 1 192 ? 9.715 -4.873 -20.428 1.00 97.31 192 GLY A C 1
ATOM 1550 O O . GLY A 1 192 ? 9.778 -3.689 -20.115 1.00 97.31 192 GLY A O 1
ATOM 1551 N N . ILE A 1 193 ? 8.585 -5.574 -20.444 1.00 98.50 193 ILE A N 1
ATOM 1552 C CA . ILE A 1 193 ? 7.320 -5.061 -19.914 1.00 98.50 193 ILE A CA 1
ATOM 1553 C C . ILE A 1 193 ? 6.923 -5.920 -18.730 1.00 98.50 193 ILE A C 1
ATOM 1555 O O . ILE A 1 193 ? 6.945 -7.151 -18.820 1.00 98.50 193 ILE A O 1
ATOM 1559 N N . PHE A 1 194 ? 6.566 -5.263 -17.637 1.00 98.56 194 PHE A N 1
ATOM 1560 C CA . PHE A 1 194 ? 6.153 -5.885 -16.392 1.00 98.56 194 PHE A CA 1
ATOM 1561 C C . PHE A 1 194 ? 4.728 -5.459 -16.062 1.00 98.56 194 PHE A C 1
ATOM 1563 O O . PHE A 1 194 ? 4.389 -4.284 -16.180 1.00 98.56 194 PHE A O 1
ATOM 1570 N N . ASP A 1 195 ? 3.910 -6.414 -15.640 1.00 97.88 195 ASP A N 1
ATOM 1571 C CA . ASP A 1 195 ? 2.661 -6.125 -14.943 1.00 97.88 195 ASP A CA 1
ATOM 1572 C C . ASP A 1 195 ? 2.994 -5.973 -13.458 1.00 97.88 195 ASP A C 1
ATOM 1574 O O . ASP A 1 195 ? 3.343 -6.948 -12.789 1.00 97.88 195 ASP A O 1
ATOM 1578 N N . CYS A 1 196 ? 2.927 -4.750 -12.931 1.00 97.69 196 CYS A N 1
ATOM 1579 C CA . CYS A 1 196 ? 3.314 -4.492 -11.548 1.00 97.69 196 CYS A CA 1
ATOM 1580 C C . CYS A 1 196 ? 2.267 -4.931 -10.515 1.00 97.69 196 CYS A C 1
ATOM 1582 O O . CYS A 1 196 ? 2.612 -5.068 -9.339 1.00 97.69 196 CYS A O 1
ATOM 1584 N N . ILE A 1 197 ? 1.029 -5.237 -10.922 1.00 95.00 197 ILE A N 1
ATOM 1585 C CA . ILE A 1 197 ? 0.038 -5.820 -10.008 1.00 95.00 197 ILE A CA 1
ATOM 1586 C C . ILE A 1 197 ? 0.439 -7.250 -9.649 1.00 95.00 197 ILE A C 1
ATOM 1588 O O . ILE A 1 197 ? 0.481 -7.594 -8.464 1.00 95.00 197 ILE A O 1
ATOM 1592 N N . SER A 1 198 ? 0.779 -8.067 -10.651 1.00 92.56 198 SER A N 1
ATOM 1593 C CA . SER A 1 198 ? 1.272 -9.434 -10.437 1.00 92.56 198 SER A CA 1
ATOM 1594 C C . SER A 1 198 ? 2.769 -9.503 -10.109 1.00 92.56 198 SER A C 1
ATOM 1596 O O . SER A 1 198 ? 3.219 -10.476 -9.508 1.00 92.56 198 SER A O 1
ATOM 1598 N N . GLY A 1 199 ? 3.541 -8.480 -10.485 1.00 95.69 199 GLY A N 1
ATOM 1599 C CA . GLY A 1 199 ? 5.000 -8.428 -10.369 1.00 95.69 199 GLY A CA 1
ATOM 1600 C C . GLY A 1 199 ? 5.748 -9.147 -11.494 1.00 95.69 199 GLY A C 1
ATOM 1601 O O . GLY A 1 199 ? 6.979 -9.175 -11.484 1.00 95.69 199 GLY A O 1
ATOM 1602 N N . GLN A 1 200 ? 5.044 -9.735 -12.463 1.00 97.19 200 GL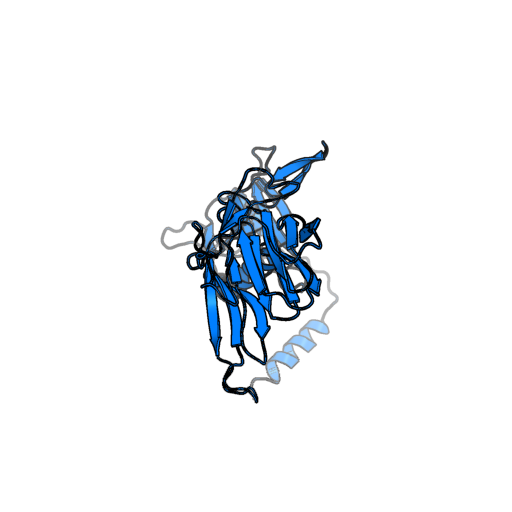N A N 1
ATOM 1603 C CA . GLN A 1 200 ? 5.644 -10.600 -13.476 1.00 97.19 200 GLN A CA 1
ATOM 1604 C C . GLN A 1 200 ? 6.096 -9.826 -14.717 1.00 97.19 200 GLN A C 1
ATOM 1606 O O . GLN A 1 200 ? 5.455 -8.873 -15.162 1.00 97.19 200 GLN A O 1
ATOM 1611 N N . ARG A 1 201 ? 7.185 -10.293 -15.338 1.00 97.75 201 ARG A N 1
ATOM 1612 C CA . ARG A 1 201 ? 7.587 -9.837 -16.673 1.00 97.75 201 ARG A CA 1
ATOM 1613 C C . ARG A 1 201 ? 6.712 -10.513 -17.724 1.00 97.75 201 ARG A C 1
ATOM 1615 O O . ARG A 1 201 ? 6.790 -11.725 -17.899 1.00 97.75 201 ARG A O 1
ATOM 1622 N N . VAL A 1 202 ? 5.941 -9.725 -18.462 1.00 98.00 202 VAL A N 1
ATOM 1623 C CA . VAL A 1 202 ? 4.966 -10.211 -19.450 1.00 98.00 202 VAL A CA 1
ATOM 1624 C C . VAL A 1 202 ? 5.458 -10.111 -20.894 1.00 98.00 202 VAL A C 1
ATOM 1626 O O . VAL A 1 202 ? 4.915 -10.776 -21.771 1.00 98.00 202 VAL A O 1
ATOM 1629 N N . ALA A 1 203 ? 6.506 -9.326 -21.163 1.00 97.75 203 ALA A N 1
ATOM 1630 C CA . ALA A 1 203 ? 7.167 -9.309 -22.467 1.00 97.75 203 ALA A CA 1
ATOM 1631 C C . ALA A 1 203 ? 8.665 -9.001 -22.351 1.00 97.75 203 ALA A C 1
ATOM 1633 O O . ALA A 1 203 ? 9.109 -8.298 -21.438 1.00 97.75 203 ALA A O 1
ATOM 1634 N N . ARG A 1 204 ? 9.454 -9.516 -23.301 1.00 97.12 204 ARG A N 1
ATOM 1635 C CA . ARG A 1 204 ? 10.893 -9.251 -23.415 1.00 97.12 204 ARG A CA 1
ATOM 1636 C C . ARG A 1 204 ? 11.286 -9.071 -24.875 1.00 97.12 204 ARG A C 1
ATOM 1638 O O . ARG A 1 204 ? 10.984 -9.926 -25.700 1.00 97.12 204 ARG A O 1
ATOM 1645 N N . ASP A 1 205 ? 12.023 -8.006 -25.144 1.00 96.19 205 ASP A N 1
ATOM 1646 C CA . ASP A 1 205 ? 12.662 -7.712 -26.421 1.00 96.19 205 ASP A CA 1
ATOM 1647 C C . ASP A 1 205 ? 14.157 -7.482 -26.158 1.00 96.19 205 ASP A C 1
ATOM 1649 O O . ASP A 1 205 ? 14.531 -6.758 -25.235 1.00 96.19 205 ASP A O 1
ATOM 1653 N N . ARG A 1 206 ? 15.019 -8.168 -26.911 1.00 95.12 206 ARG A N 1
ATOM 1654 C CA . ARG A 1 206 ? 16.481 -8.105 -26.738 1.00 95.12 206 ARG A CA 1
ATOM 1655 C C . ARG A 1 206 ? 17.142 -7.057 -27.632 1.00 95.12 206 ARG A C 1
ATOM 1657 O O . ARG A 1 206 ? 18.352 -6.894 -27.543 1.00 95.12 206 ARG A O 1
ATOM 1664 N N . ASN A 1 207 ? 16.376 -6.365 -28.474 1.00 91.69 207 ASN A N 1
ATOM 1665 C CA . ASN A 1 207 ? 16.901 -5.260 -29.259 1.00 91.69 207 ASN A CA 1
ATOM 1666 C C . ASN A 1 207 ? 17.275 -4.088 -28.334 1.00 91.69 207 ASN A C 1
ATOM 1668 O O . ASN A 1 207 ? 16.446 -3.625 -27.548 1.00 91.69 207 ASN A O 1
ATOM 1672 N N . THR A 1 208 ? 18.526 -3.642 -28.420 1.00 88.69 208 THR A N 1
ATOM 1673 C CA . THR A 1 208 ? 19.107 -2.558 -27.614 1.00 88.69 208 THR A CA 1
ATOM 1674 C C . THR A 1 208 ? 18.988 -1.184 -28.264 1.00 88.69 208 THR A C 1
ATOM 1676 O O . THR A 1 208 ? 19.178 -0.189 -27.579 1.00 88.69 208 THR A O 1
ATOM 1679 N N . ASP A 1 209 ? 18.643 -1.115 -29.552 1.00 85.31 209 ASP A N 1
ATOM 1680 C CA . ASP A 1 209 ? 18.642 0.138 -30.320 1.00 85.31 209 ASP A CA 1
ATOM 1681 C C . ASP A 1 209 ? 17.334 0.933 -30.166 1.00 85.31 209 ASP A C 1
ATOM 1683 O O . ASP A 1 209 ? 17.211 2.040 -30.679 1.00 85.31 209 ASP A O 1
ATOM 1687 N N . TYR A 1 210 ? 16.333 0.347 -29.496 1.00 84.19 210 TYR A N 1
ATOM 1688 C CA . TYR A 1 210 ? 15.001 0.911 -29.231 1.00 84.19 210 TYR A CA 1
ATOM 1689 C C . TYR A 1 210 ? 14.431 1.783 -30.370 1.00 84.19 210 TYR A C 1
ATOM 1691 O O . TYR A 1 210 ? 14.191 2.978 -30.172 1.00 84.19 210 TYR A O 1
ATOM 1699 N N . PRO A 1 211 ? 14.169 1.211 -31.564 1.00 79.62 211 PRO A N 1
ATOM 1700 C CA . PRO A 1 211 ? 13.754 1.990 -32.727 1.00 79.62 211 PRO A CA 1
ATOM 1701 C C . PRO A 1 211 ? 12.544 2.885 -32.436 1.00 79.62 211 PRO A C 1
ATOM 1703 O O . PRO A 1 211 ? 11.524 2.412 -31.934 1.00 79.62 211 PRO A O 1
ATOM 1706 N N . GLY A 1 212 ? 12.655 4.173 -32.773 1.00 82.50 212 GLY A N 1
ATOM 1707 C CA . GLY A 1 212 ? 11.599 5.170 -32.567 1.00 82.50 212 GLY A CA 1
ATOM 1708 C C . GLY A 1 212 ? 11.558 5.802 -31.170 1.00 82.50 212 GLY A C 1
ATOM 1709 O O . GLY A 1 212 ? 10.609 6.545 -30.882 1.00 82.50 212 GLY A O 1
ATOM 1710 N N . ALA A 1 213 ? 12.545 5.518 -30.311 1.00 87.75 213 ALA A N 1
ATOM 1711 C CA . ALA A 1 213 ? 12.805 6.311 -29.113 1.00 87.75 213 ALA A CA 1
ATOM 1712 C C . ALA A 1 213 ? 13.152 7.758 -29.497 1.00 87.75 213 ALA A C 1
ATOM 1714 O O . ALA A 1 213 ? 13.854 7.994 -30.480 1.00 87.75 213 ALA A O 1
ATOM 1715 N N . ASP A 1 214 ? 12.619 8.725 -28.752 1.00 90.44 214 ASP A N 1
ATOM 1716 C CA . ASP A 1 214 ? 12.938 10.141 -28.944 1.00 90.44 214 ASP A CA 1
ATOM 1717 C C . ASP A 1 214 ? 13.956 10.655 -27.917 1.00 90.44 214 ASP A C 1
ATOM 1719 O O . ASP A 1 214 ? 14.323 9.973 -26.962 1.00 90.44 214 ASP A O 1
ATOM 1723 N N . THR A 1 215 ? 14.412 11.892 -28.114 1.00 88.62 215 THR A N 1
ATOM 1724 C CA . THR A 1 215 ? 15.429 12.539 -27.273 1.00 88.62 215 THR A CA 1
ATOM 1725 C C . THR A 1 215 ? 14.938 12.913 -25.873 1.00 88.62 215 THR A C 1
ATOM 1727 O O . THR A 1 215 ? 15.729 13.425 -25.088 1.00 88.62 215 THR A O 1
ATOM 1730 N N . ASN A 1 216 ? 13.658 12.695 -25.556 1.00 89.25 216 ASN A N 1
ATOM 1731 C CA . ASN A 1 216 ? 13.061 12.989 -24.251 1.00 89.25 216 ASN A CA 1
ATOM 1732 C C . ASN A 1 216 ? 12.782 11.709 -23.444 1.00 89.25 216 ASN A C 1
ATOM 1734 O O . ASN A 1 216 ? 12.075 11.760 -22.437 1.00 89.25 216 ASN A O 1
ATOM 1738 N N . GLY A 1 217 ? 13.294 10.562 -23.900 1.00 91.62 217 GLY A N 1
ATOM 1739 C CA . GLY A 1 217 ? 13.124 9.278 -23.228 1.00 91.62 217 GLY A CA 1
ATOM 1740 C C . GLY A 1 217 ? 11.773 8.612 -23.480 1.00 91.62 217 GLY A C 1
ATOM 1741 O O . GLY A 1 217 ? 11.458 7.621 -22.820 1.00 91.62 217 GLY A O 1
ATOM 1742 N N . ALA A 1 218 ? 10.950 9.100 -24.418 1.00 95.69 218 ALA A N 1
ATOM 1743 C CA . ALA A 1 218 ? 9.742 8.374 -24.799 1.00 95.69 218 ALA A CA 1
ATOM 1744 C C . ALA A 1 218 ? 10.088 7.256 -25.786 1.00 95.69 218 ALA A C 1
ATOM 1746 O O . ALA A 1 218 ? 10.670 7.490 -26.846 1.00 95.69 218 ALA A O 1
ATOM 1747 N N . VAL A 1 219 ? 9.698 6.029 -25.446 1.00 95.62 219 VAL A N 1
ATOM 1748 C CA . VAL A 1 219 ? 10.006 4.825 -26.223 1.00 95.62 219 VAL A CA 1
ATOM 1749 C C . VAL A 1 219 ? 8.711 4.175 -26.713 1.00 95.62 219 VAL A C 1
ATOM 1751 O O . VAL A 1 219 ? 7.763 4.054 -25.931 1.00 95.62 219 VAL A O 1
ATOM 175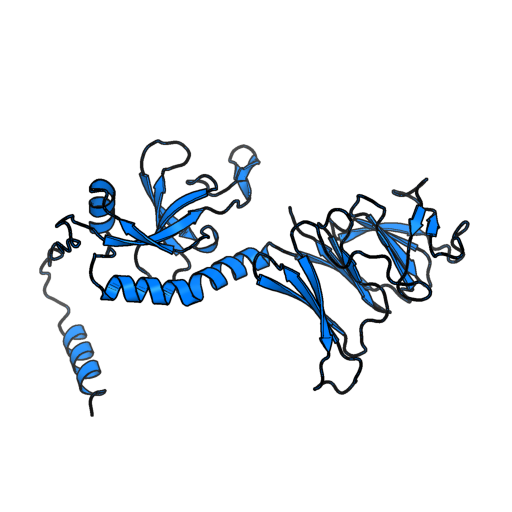4 N N . PRO A 1 220 ? 8.633 3.735 -27.986 1.00 96.50 220 PRO A N 1
ATOM 1755 C CA . PRO A 1 220 ? 7.501 2.959 -28.475 1.00 96.50 220 PRO A CA 1
ATOM 1756 C C . PRO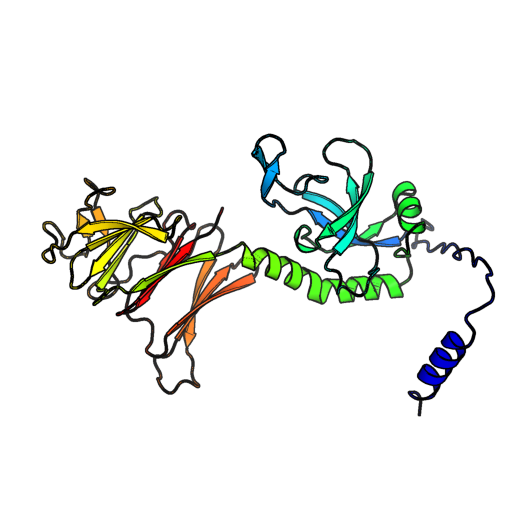 A 1 220 ? 7.313 1.686 -27.659 1.00 96.50 220 PRO A C 1
ATOM 1758 O O . PRO A 1 220 ? 8.264 0.932 -27.428 1.00 96.50 220 PRO A O 1
ATOM 1761 N N . GLY A 1 221 ? 6.079 1.420 -27.256 1.00 95.94 221 GLY A N 1
ATOM 1762 C CA . GLY A 1 221 ? 5.717 0.167 -26.629 1.00 95.94 221 GLY A CA 1
ATOM 1763 C C . GLY A 1 221 ? 5.785 -1.009 -27.605 1.00 95.94 221 GLY A C 1
ATOM 1764 O O . GLY A 1 221 ? 5.803 -0.857 -28.828 1.00 95.94 221 GLY A O 1
ATOM 1765 N N . PHE A 1 222 ? 5.857 -2.215 -27.051 1.00 95.94 222 PHE A N 1
ATOM 1766 C CA . PHE A 1 222 ? 5.866 -3.473 -27.797 1.00 95.94 222 PHE A CA 1
ATOM 1767 C C . PHE A 1 222 ? 5.008 -4.503 -27.065 1.00 95.94 222 PHE A C 1
ATOM 1769 O O . PHE A 1 222 ? 4.632 -4.281 -25.917 1.00 95.94 222 PHE A O 1
ATOM 1776 N N . GLY A 1 223 ? 4.686 -5.630 -27.702 1.00 95.94 223 GLY A N 1
ATOM 1777 C CA . GLY A 1 223 ? 3.863 -6.665 -27.069 1.00 95.94 223 GLY A CA 1
ATOM 1778 C C . GLY A 1 223 ? 2.561 -6.075 -26.492 1.00 95.94 223 GLY A C 1
ATOM 1779 O O . GLY A 1 223 ? 1.833 -5.429 -27.244 1.00 95.94 223 GLY A O 1
ATOM 1780 N N . PRO A 1 224 ? 2.283 -6.218 -25.180 1.00 96.50 224 PRO A N 1
ATOM 1781 C CA . PRO A 1 224 ? 1.098 -5.634 -24.538 1.00 96.50 224 PRO A CA 1
ATOM 1782 C C . PRO A 1 224 ? 0.966 -4.107 -24.644 1.00 96.50 224 PRO A C 1
ATOM 1784 O O . PRO A 1 224 ? -0.125 -3.589 -24.448 1.00 96.50 224 PRO A O 1
ATOM 1787 N N . LEU A 1 225 ? 2.057 -3.393 -24.938 1.00 97.00 225 LEU A N 1
ATOM 1788 C CA . LEU A 1 225 ? 2.087 -1.935 -25.096 1.00 97.00 225 LEU A CA 1
ATOM 1789 C C . LEU A 1 225 ? 2.218 -1.501 -26.566 1.00 97.00 225 LEU A C 1
ATOM 1791 O O . LEU A 1 225 ? 2.574 -0.360 -26.844 1.00 97.00 225 LEU A O 1
ATOM 1795 N N . ALA A 1 226 ? 2.018 -2.402 -27.532 1.00 95.62 226 ALA A N 1
ATOM 1796 C CA . ALA A 1 226 ? 2.148 -2.060 -28.946 1.00 95.62 226 ALA A CA 1
ATOM 1797 C C . ALA A 1 226 ? 1.182 -0.927 -29.344 1.00 95.62 226 ALA A C 1
ATOM 1799 O O . ALA A 1 226 ? -0.007 -0.985 -29.048 1.00 95.62 226 ALA A O 1
ATOM 1800 N N . GLY A 1 227 ? 1.704 0.087 -30.040 1.00 94.44 227 GLY A N 1
ATOM 1801 C CA . GLY A 1 227 ? 0.947 1.283 -30.438 1.00 94.44 227 GLY A CA 1
ATOM 1802 C C . GLY A 1 227 ? 0.996 2.432 -29.426 1.00 94.44 227 GLY A C 1
ATOM 1803 O O . GLY A 1 227 ? 0.698 3.564 -29.792 1.00 94.44 227 GLY A O 1
ATOM 1804 N N . GLU A 1 228 ? 1.448 2.173 -28.200 1.00 95.62 228 GLU A N 1
ATOM 1805 C CA . GLU A 1 228 ? 1.611 3.186 -27.156 1.00 95.62 228 GLU A CA 1
ATOM 1806 C C . GLU A 1 228 ? 3.035 3.758 -27.135 1.00 95.62 228 GLU A C 1
ATOM 1808 O O . GLU A 1 228 ? 3.971 3.195 -27.713 1.00 95.62 228 GLU A O 1
ATOM 1813 N N . ARG A 1 229 ? 3.230 4.874 -26.426 1.00 95.62 229 ARG A N 1
ATOM 1814 C CA . ARG A 1 229 ? 4.559 5.408 -26.085 1.00 95.62 229 ARG A CA 1
ATOM 1815 C C . ARG A 1 229 ? 4.676 5.564 -24.576 1.00 95.62 229 ARG A C 1
ATOM 1817 O O . ARG A 1 229 ? 3.741 6.019 -23.926 1.00 95.62 229 ARG A O 1
ATOM 1824 N N . VAL A 1 230 ? 5.837 5.209 -24.032 1.00 97.56 230 VAL A N 1
ATOM 1825 C CA . VAL A 1 230 ? 6.109 5.287 -22.593 1.00 97.56 230 VAL A CA 1
ATOM 1826 C C . VAL A 1 230 ? 7.328 6.161 -22.352 1.00 97.56 230 VAL A C 1
ATOM 1828 O O . VAL A 1 230 ? 8.415 5.856 -22.843 1.00 97.56 230 VAL A O 1
ATOM 1831 N N . THR A 1 231 ? 7.155 7.237 -21.586 1.00 97.62 231 THR A N 1
ATOM 1832 C CA . THR A 1 231 ? 8.265 8.070 -21.112 1.00 97.62 231 THR A CA 1
ATOM 1833 C C . THR A 1 231 ? 9.020 7.328 -20.021 1.00 97.62 231 THR A C 1
ATOM 1835 O O . THR A 1 231 ? 8.467 7.045 -18.958 1.00 97.62 231 THR A O 1
ATOM 1838 N N . CYS A 1 232 ? 10.278 7.004 -20.299 1.00 97.44 232 CYS A N 1
ATOM 1839 C CA . CYS A 1 232 ? 11.167 6.292 -19.397 1.00 97.44 232 CYS A CA 1
ATOM 1840 C C . CYS A 1 232 ? 12.301 7.217 -18.942 1.00 97.44 232 CYS A C 1
ATOM 1842 O O . CYS A 1 232 ? 12.782 8.042 -19.714 1.00 97.44 232 CYS A O 1
ATOM 1844 N N . GLY A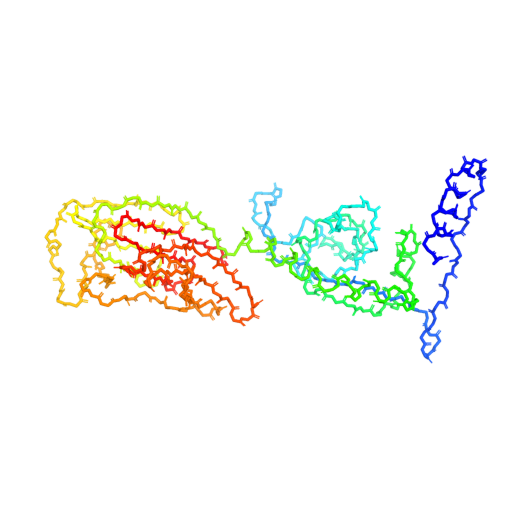 1 233 ? 12.736 7.058 -17.695 1.00 96.31 233 GLY A N 1
ATOM 1845 C CA . GLY A 1 233 ? 13.884 7.781 -17.161 1.00 96.31 233 GLY A CA 1
ATOM 1846 C C . GLY A 1 233 ? 14.463 7.128 -15.909 1.00 96.31 233 GLY A C 1
ATOM 1847 O O . GLY A 1 233 ? 13.944 6.114 -15.429 1.00 96.31 233 GLY A O 1
ATOM 1848 N N . GLY A 1 234 ? 15.530 7.713 -15.371 1.00 94.81 234 GLY A N 1
ATOM 1849 C CA . GLY A 1 234 ? 16.283 7.188 -14.239 1.00 94.81 234 GLY A CA 1
ATOM 1850 C C . GLY A 1 234 ? 17.801 7.242 -14.407 1.00 94.81 234 GLY A C 1
ATOM 1851 O O . GLY A 1 234 ? 18.471 7.515 -13.413 1.00 94.81 234 GLY A O 1
ATOM 1852 N N . PHE A 1 235 ? 18.343 6.993 -15.603 1.00 94.50 235 PHE A N 1
ATOM 1853 C CA . PHE A 1 235 ? 19.791 7.017 -15.850 1.00 94.50 235 PHE A CA 1
ATOM 1854 C C . PHE A 1 235 ? 20.219 8.207 -16.717 1.00 94.50 235 PHE A C 1
ATOM 1856 O O . PHE A 1 235 ? 20.896 9.102 -16.214 1.00 94.50 235 PHE A O 1
ATOM 1863 N N . GLU A 1 236 ? 19.816 8.251 -17.987 1.00 93.06 236 GLU A N 1
ATOM 1864 C CA . GLU A 1 236 ? 20.085 9.375 -18.895 1.00 93.06 236 GLU A CA 1
ATOM 1865 C C . GLU A 1 236 ? 19.034 10.479 -18.752 1.00 93.06 236 GLU A C 1
ATOM 1867 O O . GLU A 1 236 ? 19.354 11.667 -18.841 1.00 93.06 236 GLU A O 1
ATOM 1872 N N . TYR A 1 237 ? 17.783 10.092 -18.490 1.00 94.62 237 TYR A N 1
ATOM 1873 C CA . TYR A 1 237 ? 16.658 11.018 -18.372 1.00 94.62 237 TYR A CA 1
ATOM 1874 C C . TYR A 1 237 ? 16.211 11.195 -16.914 1.00 94.62 237 TYR A C 1
ATOM 1876 O O . TYR A 1 237 ? 16.397 10.295 -16.089 1.00 94.62 237 TYR A O 1
ATOM 1884 N N . PRO A 1 238 ? 15.577 12.331 -16.563 1.00 95.00 238 PRO A N 1
ATOM 1885 C CA . PRO A 1 238 ? 15.002 12.524 -15.236 1.00 95.00 238 PRO A CA 1
ATOM 1886 C C . PRO A 1 238 ? 13.990 11.432 -14.883 1.00 95.00 238 PRO A C 1
ATOM 1888 O O . PRO A 1 238 ? 13.284 10.928 -15.751 1.00 95.00 238 PRO A O 1
ATOM 1891 N N . ASN A 1 239 ? 13.871 11.113 -13.594 1.00 96.50 239 ASN A N 1
ATOM 1892 C CA . ASN A 1 239 ? 12.867 10.174 -13.097 1.00 96.50 239 ASN A CA 1
ATOM 1893 C C . ASN A 1 239 ? 11.441 10.652 -13.469 1.00 96.50 239 ASN A C 1
ATOM 1895 O O . ASN A 1 239 ? 11.006 11.681 -12.942 1.00 96.50 239 ASN A O 1
ATOM 1899 N N . PRO A 1 240 ? 10.696 9.922 -14.326 1.00 96.44 240 PRO A N 1
ATOM 1900 C CA . PRO A 1 240 ? 9.374 10.346 -14.784 1.00 96.44 240 PRO A CA 1
ATOM 1901 C C . PRO A 1 240 ? 8.247 9.906 -13.837 1.00 96.44 240 PRO A C 1
ATOM 1903 O O . PRO A 1 240 ? 7.080 10.214 -14.071 1.00 96.44 240 PRO A O 1
ATOM 1906 N N . LEU A 1 241 ? 8.562 9.136 -12.792 1.00 98.19 241 LEU A N 1
ATOM 1907 C CA . LEU A 1 241 ? 7.574 8.445 -11.974 1.00 98.19 241 LEU A CA 1
ATOM 1908 C C . LEU A 1 241 ? 6.992 9.364 -10.902 1.00 98.19 241 LEU A C 1
ATOM 1910 O O . LEU A 1 241 ? 7.682 10.204 -10.312 1.00 98.19 241 LEU A O 1
ATOM 1914 N N . LYS A 1 242 ? 5.708 9.162 -10.592 1.00 98.00 242 LYS A N 1
ATOM 1915 C CA . LYS A 1 242 ? 5.008 9.976 -9.600 1.00 98.00 242 LYS A CA 1
ATOM 1916 C C . LYS A 1 242 ? 5.624 9.803 -8.218 1.00 98.00 242 LYS A C 1
ATOM 1918 O O . LYS A 1 242 ? 5.876 8.691 -7.765 1.00 98.00 242 LYS A O 1
ATOM 1923 N N . GLN A 1 243 ? 5.804 10.918 -7.517 1.00 98.12 243 GLN A N 1
ATOM 1924 C CA . GLN A 1 243 ? 6.332 10.932 -6.148 1.00 98.12 243 GLN A CA 1
ATOM 1925 C C . GLN A 1 243 ? 5.228 10.927 -5.082 1.00 98.12 243 GLN A C 1
ATOM 1927 O O . GLN A 1 243 ? 5.521 10.817 -3.892 1.00 98.12 243 GLN A O 1
ATOM 1932 N N . ALA A 1 244 ? 3.963 11.014 -5.503 1.00 95.94 244 ALA A N 1
ATOM 1933 C CA . ALA A 1 244 ? 2.804 10.935 -4.630 1.00 95.94 244 ALA A CA 1
ATOM 1934 C C . ALA A 1 244 ? 1.591 10.307 -5.335 1.00 95.94 244 ALA A C 1
ATOM 1936 O O . ALA A 1 244 ? 1.525 10.252 -6.564 1.00 95.94 244 ALA A O 1
ATOM 1937 N N . THR A 1 245 ? 0.619 9.865 -4.543 1.00 89.31 245 THR A N 1
ATOM 1938 C CA . THR A 1 245 ? -0.663 9.291 -4.984 1.00 89.31 245 THR A CA 1
ATOM 1939 C C . THR A 1 245 ? -1.835 10.129 -4.476 1.00 89.31 245 THR A C 1
ATOM 1941 O O . THR A 1 245 ? -1.712 10.851 -3.485 1.00 89.31 245 THR A O 1
ATOM 1944 N N . ALA A 1 246 ? -2.992 10.017 -5.135 1.00 85.38 246 ALA A N 1
ATOM 1945 C CA . ALA A 1 246 ? -4.185 10.794 -4.788 1.00 85.38 246 ALA A CA 1
ATOM 1946 C C . ALA A 1 246 ? -4.732 10.495 -3.378 1.00 85.38 246 ALA A C 1
ATOM 1948 O O . ALA A 1 246 ? -5.346 11.361 -2.765 1.00 85.38 246 ALA A O 1
ATOM 1949 N N . ASP A 1 247 ? -4.490 9.293 -2.846 1.00 78.00 247 ASP A N 1
ATOM 1950 C CA . ASP A 1 247 ? -4.903 8.873 -1.502 1.00 78.00 247 ASP A CA 1
ATOM 1951 C C . ASP A 1 247 ? -3.820 9.114 -0.428 1.00 78.00 247 ASP A C 1
ATOM 1953 O O . ASP A 1 247 ? -3.887 8.587 0.690 1.00 78.00 247 ASP A O 1
ATOM 1957 N N . GLY A 1 248 ? -2.823 9.941 -0.757 1.00 83.75 248 GLY A N 1
ATOM 1958 C CA . GLY A 1 248 ? -1.919 10.564 0.203 1.00 83.75 248 GLY A CA 1
ATOM 1959 C C . GLY A 1 248 ? -0.636 9.797 0.503 1.00 83.75 248 GLY A C 1
ATOM 1960 O O . GLY A 1 248 ? 0.024 10.124 1.488 1.00 83.75 248 GLY A O 1
ATOM 1961 N N . TRP A 1 249 ? -0.260 8.784 -0.285 1.00 91.69 249 TRP A N 1
ATOM 1962 C CA . TRP A 1 249 ? 1.101 8.235 -0.205 1.00 91.69 249 TRP A CA 1
ATOM 1963 C C . TRP A 1 249 ? 2.102 9.137 -0.902 1.00 91.69 249 TRP A C 1
ATOM 1965 O O . TRP A 1 249 ? 1.844 9.575 -2.016 1.00 91.69 249 TRP A O 1
ATOM 1975 N N . GLU A 1 250 ? 3.253 9.333 -0.271 1.00 96.81 250 GLU A N 1
ATOM 1976 C CA . GLU A 1 250 ? 4.368 10.144 -0.748 1.00 96.81 250 GLU A CA 1
ATOM 1977 C C . GLU A 1 250 ? 5.686 9.387 -0.584 1.00 96.81 250 GLU A C 1
ATOM 1979 O O . GLU A 1 250 ? 5.871 8.632 0.377 1.00 96.81 250 GLU A O 1
ATOM 1984 N N . VAL A 1 251 ? 6.628 9.618 -1.495 1.00 97.94 251 VAL A N 1
ATOM 1985 C CA . VAL A 1 251 ? 7.993 9.103 -1.375 1.00 97.94 251 VAL A CA 1
ATOM 1986 C C . VAL A 1 251 ? 8.780 9.906 -0.346 1.00 97.94 251 VAL A C 1
ATOM 1988 O O . VAL A 1 251 ? 8.758 11.134 -0.339 1.00 97.94 251 VAL A O 1
ATOM 1991 N N . ARG A 1 252 ? 9.527 9.209 0.517 1.00 96.31 252 ARG A N 1
ATOM 1992 C CA . ARG A 1 252 ? 10.465 9.817 1.465 1.00 96.31 252 ARG A CA 1
ATOM 1993 C C . ARG A 1 252 ? 11.810 9.123 1.417 1.00 96.31 252 ARG A C 1
ATOM 1995 O O . ARG A 1 252 ? 11.903 7.909 1.596 1.00 96.31 252 ARG A O 1
ATOM 2002 N N . ILE A 1 253 ? 12.853 9.921 1.234 1.00 94.62 253 ILE A N 1
ATOM 2003 C CA . ILE A 1 253 ? 14.236 9.461 1.242 1.00 94.62 253 ILE A CA 1
ATOM 2004 C C . ILE A 1 253 ? 14.919 10.026 2.473 1.00 94.62 253 ILE A C 1
ATOM 2006 O O . ILE A 1 253 ? 14.841 11.219 2.755 1.00 94.62 253 ILE A O 1
ATOM 2010 N N . PHE A 1 254 ? 15.592 9.147 3.199 1.00 92.12 254 PHE A N 1
ATOM 2011 C CA . PHE A 1 254 ? 16.379 9.502 4.366 1.00 92.12 254 PHE A CA 1
ATOM 2012 C C . PHE A 1 254 ? 17.838 9.193 4.069 1.00 92.12 254 PHE A C 1
ATOM 2014 O O . PHE A 1 254 ? 18.150 8.058 3.698 1.00 92.12 254 PHE A O 1
ATOM 2021 N N . SER A 1 255 ? 18.725 10.170 4.251 1.00 89.81 255 SER A N 1
ATOM 2022 C CA . SER A 1 255 ? 20.158 9.892 4.304 1.00 89.81 255 SER A CA 1
ATOM 2023 C C . SER A 1 255 ? 20.457 8.957 5.478 1.00 89.81 255 SER A C 1
ATOM 2025 O O . SER A 1 255 ? 19.716 8.912 6.467 1.00 89.81 255 SER A O 1
ATOM 2027 N N . LEU A 1 256 ? 21.527 8.175 5.357 1.00 86.44 256 LEU A N 1
ATOM 2028 C CA . LEU A 1 256 ? 22.011 7.281 6.406 1.00 86.44 256 LEU A CA 1
ATOM 2029 C C . LEU A 1 256 ? 23.406 7.750 6.847 1.00 86.44 256 LEU A C 1
ATOM 2031 O O . LEU A 1 256 ? 24.396 7.209 6.364 1.00 86.44 256 LEU A O 1
ATOM 2035 N N . PRO A 1 257 ? 23.503 8.746 7.753 1.00 74.06 257 PRO A N 1
ATOM 2036 C CA . PRO A 1 257 ? 24.772 9.398 8.097 1.00 74.06 257 PRO A CA 1
ATOM 2037 C C . PRO A 1 257 ? 25.806 8.455 8.718 1.00 74.06 257 PRO A C 1
ATOM 2039 O O . PRO A 1 257 ? 26.999 8.711 8.640 1.00 74.06 257 PRO A O 1
ATOM 2042 N N . GLU A 1 258 ? 25.351 7.364 9.336 1.00 77.12 258 GLU A N 1
ATOM 2043 C CA . GLU A 1 258 ? 26.221 6.358 9.956 1.00 77.12 258 GLU A CA 1
ATOM 2044 C C . GLU A 1 258 ? 26.759 5.316 8.959 1.00 77.12 258 GLU A C 1
ATOM 2046 O O . GLU A 1 258 ? 27.529 4.428 9.326 1.00 77.12 258 GLU A O 1
ATOM 2051 N N . ALA A 1 259 ? 26.355 5.385 7.689 1.00 79.31 259 ALA A N 1
ATOM 2052 C CA . ALA A 1 259 ? 26.878 4.498 6.664 1.00 79.31 259 ALA A CA 1
ATOM 2053 C C . ALA A 1 259 ? 28.295 4.912 6.243 1.00 79.31 259 ALA A C 1
ATOM 2055 O O . ALA A 1 259 ? 28.649 6.085 6.221 1.00 79.31 259 ALA A O 1
ATOM 2056 N N . LYS A 1 260 ? 29.095 3.933 5.799 1.00 80.81 260 LYS A N 1
ATOM 2057 C CA . LYS A 1 260 ? 30.432 4.185 5.223 1.00 80.81 260 LYS A CA 1
ATOM 2058 C C . LYS A 1 260 ? 30.403 5.057 3.960 1.00 80.81 260 LYS A C 1
ATOM 2060 O O . LYS A 1 260 ? 31.447 5.538 3.540 1.00 80.81 260 LYS A O 1
ATOM 2065 N N . ASN A 1 261 ? 29.239 5.183 3.330 1.00 82.94 261 ASN A N 1
ATOM 2066 C CA . ASN A 1 261 ? 29.029 5.919 2.097 1.00 82.94 261 ASN A CA 1
ATOM 2067 C C . ASN A 1 261 ? 28.047 7.062 2.369 1.00 82.94 261 ASN A C 1
ATOM 2069 O O . ASN A 1 261 ? 26.937 6.823 2.842 1.00 82.94 261 ASN A O 1
ATOM 2073 N N . ASP A 1 262 ? 28.455 8.283 2.044 1.00 84.88 262 ASP A N 1
ATOM 2074 C CA . ASP A 1 262 ? 27.685 9.516 2.221 1.00 84.88 262 ASP A CA 1
ATOM 2075 C C . ASP A 1 262 ? 26.408 9.554 1.367 1.00 84.88 262 ASP A C 1
ATOM 2077 O O . ASP A 1 262 ? 25.427 10.201 1.734 1.00 84.88 262 ASP A O 1
ATOM 2081 N N . LYS A 1 263 ? 26.384 8.802 0.262 1.00 86.94 263 LYS A N 1
ATOM 2082 C CA . LYS A 1 263 ? 25.209 8.636 -0.602 1.00 86.94 263 LYS A CA 1
ATOM 2083 C C . LYS A 1 263 ? 24.230 7.579 -0.105 1.00 86.94 263 LYS A C 1
ATOM 2085 O O . LYS A 1 263 ? 23.173 7.412 -0.712 1.00 86.94 263 LYS A O 1
ATOM 2090 N N . ALA A 1 264 ? 24.554 6.843 0.959 1.00 90.88 264 ALA A N 1
ATOM 2091 C CA . ALA A 1 264 ? 23.675 5.801 1.461 1.00 90.88 264 ALA A CA 1
ATOM 2092 C C . ALA A 1 264 ? 22.308 6.376 1.849 1.00 90.88 264 ALA A C 1
ATOM 2094 O O . ALA A 1 264 ? 22.195 7.347 2.603 1.00 90.88 264 ALA A O 1
ATOM 2095 N N . ALA A 1 265 ? 21.257 5.734 1.352 1.00 91.81 265 ALA A N 1
ATOM 2096 C CA . ALA A 1 265 ? 19.899 6.227 1.488 1.00 91.81 265 ALA A CA 1
ATOM 2097 C C . ALA A 1 265 ? 18.935 5.110 1.881 1.00 91.81 265 ALA A C 1
ATOM 2099 O O . ALA A 1 265 ? 19.087 3.947 1.504 1.00 91.81 265 ALA A O 1
ATOM 2100 N N . ARG A 1 266 ? 17.893 5.468 2.627 1.00 94.00 266 ARG A N 1
ATOM 2101 C CA . ARG A 1 266 ? 16.731 4.615 2.868 1.00 94.00 266 ARG A CA 1
ATOM 2102 C C . ARG A 1 266 ? 15.526 5.210 2.163 1.00 94.00 266 ARG A C 1
ATOM 2104 O O . ARG A 1 266 ? 15.140 6.340 2.455 1.00 94.00 266 ARG A O 1
ATOM 2111 N N . LEU A 1 267 ? 14.925 4.411 1.292 1.00 95.31 267 LEU A N 1
ATOM 2112 C CA . LEU A 1 267 ? 13.695 4.740 0.593 1.00 95.31 267 LEU A CA 1
ATOM 2113 C C . LEU A 1 267 ? 12.500 4.203 1.378 1.00 95.31 267 LEU A C 1
ATOM 2115 O O . LEU A 1 267 ? 12.423 3.011 1.695 1.00 95.31 267 LEU A O 1
ATOM 2119 N N . CYS A 1 268 ? 11.557 5.087 1.661 1.00 94.88 268 CYS A N 1
ATOM 2120 C CA . CYS A 1 268 ? 10.276 4.772 2.266 1.00 94.88 268 CYS A CA 1
ATOM 2121 C C . CYS A 1 268 ? 9.150 5.404 1.449 1.00 94.88 268 CYS A C 1
ATOM 2123 O O . CYS A 1 268 ? 9.348 6.384 0.733 1.00 94.88 268 CYS A O 1
ATOM 2125 N N . ILE A 1 269 ? 7.947 4.891 1.653 1.00 94.62 269 ILE A N 1
ATOM 2126 C CA . ILE A 1 269 ? 6.707 5.571 1.295 1.00 94.62 269 ILE A CA 1
ATOM 2127 C C . ILE A 1 269 ? 5.924 5.872 2.571 1.00 94.62 269 ILE A C 1
ATOM 2129 O O . ILE A 1 269 ? 5.967 5.110 3.541 1.00 94.62 269 ILE A O 1
ATOM 2133 N N . TYR A 1 270 ? 5.247 7.010 2.602 1.00 89.69 270 TYR A N 1
ATOM 2134 C CA . TYR A 1 270 ? 4.555 7.512 3.780 1.00 89.69 270 TYR A CA 1
ATOM 2135 C C . TYR A 1 270 ? 3.171 8.015 3.410 1.00 89.69 270 TYR A C 1
ATOM 2137 O O . TYR A 1 270 ? 3.044 8.814 2.490 1.00 89.69 270 TYR A O 1
ATOM 2145 N N . ASN A 1 271 ? 2.144 7.588 4.139 1.00 85.50 271 ASN A N 1
ATOM 2146 C CA . ASN A 1 271 ? 0.799 8.105 3.952 1.00 85.50 271 ASN A CA 1
ATOM 2147 C C . ASN A 1 271 ? 0.535 9.290 4.892 1.00 85.50 271 ASN A C 1
ATOM 2149 O O . ASN A 1 271 ? 0.543 9.144 6.117 1.00 85.50 271 ASN A O 1
ATOM 2153 N N . ILE A 1 272 ? 0.260 10.465 4.327 1.00 74.94 272 ILE A N 1
ATOM 2154 C CA . ILE A 1 272 ? 0.079 11.704 5.093 1.00 74.94 272 ILE A CA 1
ATOM 2155 C C . ILE A 1 272 ? -1.188 11.729 5.944 1.00 74.94 272 ILE A C 1
ATOM 2157 O O . ILE A 1 272 ? -1.210 12.421 6.967 1.00 74.94 272 ILE A O 1
ATOM 2161 N N . HIS A 1 273 ? -2.220 10.982 5.557 1.00 69.62 273 HIS A N 1
ATOM 2162 C CA . HIS A 1 273 ? -3.501 10.953 6.258 1.00 69.62 273 HIS A CA 1
ATOM 2163 C C . HIS A 1 273 ? -3.477 9.951 7.410 1.00 69.62 273 HIS A C 1
ATOM 2165 O O . HIS A 1 273 ? -3.888 10.278 8.520 1.00 69.62 273 HIS A O 1
ATOM 2171 N N . THR A 1 274 ? -2.955 8.746 7.172 1.00 70.88 274 THR A N 1
ATOM 2172 C CA . THR A 1 274 ? -2.905 7.679 8.185 1.00 70.88 274 THR A CA 1
ATOM 2173 C C . THR A 1 274 ? -1.646 7.712 9.043 1.00 70.88 274 THR A C 1
ATOM 2175 O O . THR A 1 274 ? -1.580 7.001 10.042 1.00 70.88 274 THR A O 1
ATOM 2178 N N . LYS A 1 275 ? -0.646 8.517 8.659 1.00 75.81 275 LYS A N 1
ATOM 2179 C CA . LYS A 1 275 ? 0.679 8.602 9.293 1.00 75.81 275 LYS A CA 1
ATOM 2180 C C . LYS A 1 275 ? 1.475 7.290 9.244 1.00 75.81 275 LYS A C 1
ATOM 2182 O O . LYS A 1 275 ? 2.456 7.140 9.968 1.00 75.81 275 LYS A O 1
ATOM 2187 N N . VAL A 1 276 ? 1.083 6.353 8.378 1.00 77.50 276 VAL A N 1
ATOM 2188 C CA . VAL A 1 276 ? 1.773 5.071 8.189 1.00 77.50 276 VAL A CA 1
ATOM 2189 C C . VAL A 1 276 ? 3.012 5.265 7.325 1.00 77.50 276 VAL A C 1
ATOM 2191 O O . VAL A 1 276 ? 2.949 5.894 6.273 1.00 77.50 276 VAL A O 1
ATOM 2194 N N . GLN A 1 277 ? 4.126 4.665 7.741 1.00 83.44 277 GLN A N 1
ATOM 2195 C CA . GLN A 1 277 ? 5.350 4.583 6.952 1.00 83.44 277 GLN A CA 1
ATOM 2196 C C . GLN A 1 277 ? 5.628 3.135 6.555 1.00 83.44 277 GLN A C 1
ATOM 2198 O O . GLN A 1 277 ? 5.548 2.237 7.391 1.00 83.44 277 GLN A O 1
ATOM 2203 N N . HIS A 1 278 ? 6.027 2.926 5.306 1.00 87.88 278 HIS A N 1
ATOM 2204 C CA . HIS A 1 278 ? 6.478 1.640 4.798 1.00 87.88 278 HIS A CA 1
ATOM 2205 C C . HIS A 1 278 ? 7.904 1.769 4.256 1.00 87.88 278 HIS A C 1
ATOM 2207 O O . HIS A 1 278 ? 8.191 2.641 3.434 1.00 87.88 278 HIS A O 1
ATOM 2213 N N . LYS A 1 279 ? 8.820 0.926 4.742 1.00 90.31 279 LYS A N 1
ATOM 2214 C CA . LYS A 1 279 ? 10.199 0.877 4.240 1.00 90.31 279 LYS A CA 1
ATOM 2215 C C . LYS A 1 279 ? 10.214 0.064 2.948 1.00 90.31 279 LYS A C 1
ATOM 2217 O O . LYS A 1 279 ? 9.816 -1.091 2.976 1.00 90.31 279 LYS A O 1
ATOM 2222 N N . ILE A 1 280 ? 10.741 0.639 1.871 1.00 92.81 280 ILE A N 1
ATOM 2223 C CA . ILE A 1 280 ? 10.923 -0.065 0.598 1.00 92.81 280 ILE A CA 1
ATOM 2224 C C . ILE A 1 280 ? 12.258 -0.803 0.604 1.00 92.81 280 ILE A C 1
ATOM 2226 O O . ILE A 1 280 ? 12.302 -2.027 0.557 1.00 92.81 280 ILE A O 1
ATOM 2230 N N . ALA A 1 281 ? 13.356 -0.053 0.700 1.00 90.88 281 ALA A N 1
ATOM 2231 C CA . ALA A 1 281 ? 14.701 -0.606 0.645 1.00 90.88 281 ALA A CA 1
ATOM 2232 C C . ALA A 1 281 ? 15.731 0.359 1.239 1.00 90.88 281 ALA A C 1
ATOM 2234 O O . ALA A 1 281 ? 15.477 1.547 1.457 1.00 90.88 281 ALA A O 1
ATOM 2235 N N . SER A 1 282 ? 16.906 -0.189 1.529 1.00 91.31 282 SER A N 1
ATOM 2236 C CA . SER A 1 282 ? 18.101 0.570 1.880 1.00 91.31 282 SER A CA 1
ATOM 2237 C C . SER A 1 282 ? 19.094 0.409 0.739 1.00 91.31 282 SER A C 1
ATOM 2239 O O . SER A 1 282 ? 19.373 -0.715 0.342 1.00 91.31 282 SER A O 1
ATOM 2241 N N . PHE A 1 283 ? 19.624 1.521 0.246 1.00 89.19 283 PHE A N 1
ATOM 2242 C CA . PHE A 1 283 ? 20.562 1.581 -0.863 1.00 89.19 283 PHE A CA 1
ATOM 2243 C C . PHE A 1 283 ? 21.911 2.071 -0.331 1.00 89.19 283 PHE A C 1
ATOM 2245 O O . PHE A 1 283 ? 22.085 3.277 -0.134 1.00 89.19 283 PHE A O 1
ATOM 2252 N N . PRO A 1 284 ? 22.872 1.167 -0.060 1.00 86.31 284 PRO A N 1
ATOM 2253 C CA . PRO A 1 284 ? 24.162 1.532 0.529 1.00 86.31 284 PRO A CA 1
ATOM 2254 C C . PRO A 1 284 ? 24.994 2.481 -0.340 1.00 86.31 284 PRO A C 1
ATOM 2256 O O . PRO A 1 284 ? 25.878 3.153 0.176 1.00 86.31 284 PRO A O 1
ATOM 2259 N N . TYR A 1 285 ? 24.710 2.537 -1.642 1.00 85.88 285 TYR A N 1
ATOM 2260 C CA . TYR A 1 285 ? 25.403 3.387 -2.613 1.00 85.88 285 TYR A CA 1
ATOM 2261 C C . TYR A 1 285 ? 24.522 4.515 -3.166 1.00 85.88 285 TYR A C 1
ATOM 2263 O O . TYR A 1 285 ? 24.906 5.185 -4.120 1.00 85.88 285 TYR A O 1
ATOM 2271 N N . GLY A 1 286 ? 23.363 4.740 -2.543 1.00 85.06 286 GLY A N 1
ATOM 2272 C CA . GLY A 1 286 ? 22.348 5.666 -3.030 1.00 85.06 286 GLY A CA 1
ATOM 2273 C C . GLY A 1 286 ? 21.425 5.043 -4.071 1.00 85.06 286 GLY A C 1
ATOM 2274 O O . GLY A 1 286 ? 21.641 3.926 -4.540 1.00 85.06 286 GLY A O 1
ATOM 2275 N N . ILE A 1 287 ? 20.352 5.765 -4.377 1.00 85.12 287 ILE A N 1
ATOM 2276 C CA . ILE A 1 287 ? 19.383 5.377 -5.401 1.00 85.12 287 ILE A CA 1
ATOM 2277 C C . ILE A 1 287 ? 19.850 6.014 -6.706 1.00 85.12 287 ILE A C 1
ATOM 2279 O O . ILE A 1 287 ? 19.933 7.237 -6.785 1.00 85.12 287 ILE A O 1
ATOM 2283 N N . ASP A 1 288 ? 20.202 5.198 -7.694 1.00 88.94 288 ASP A N 1
ATOM 2284 C CA . ASP A 1 288 ? 20.900 5.644 -8.905 1.00 88.94 288 ASP A CA 1
ATOM 2285 C C . ASP A 1 288 ? 20.086 5.459 -10.192 1.00 88.94 288 ASP A C 1
ATOM 2287 O O . ASP A 1 288 ? 20.622 5.620 -11.286 1.00 88.94 288 ASP A O 1
ATOM 2291 N N . ARG A 1 289 ? 18.807 5.095 -10.062 1.00 94.25 289 ARG A N 1
ATOM 2292 C CA . ARG A 1 289 ? 17.831 4.976 -11.152 1.00 94.25 289 ARG A CA 1
ATOM 2293 C C . ARG A 1 289 ? 16.525 5.658 -10.739 1.00 94.25 289 ARG A C 1
ATOM 2295 O O . ARG A 1 289 ? 16.517 6.548 -9.890 1.00 94.25 289 ARG A O 1
ATOM 2302 N N . ALA A 1 290 ? 15.403 5.248 -11.320 1.00 96.50 290 ALA A N 1
ATOM 2303 C CA . ALA A 1 290 ? 14.091 5.792 -10.997 1.00 96.50 290 ALA A CA 1
ATOM 2304 C C . ALA A 1 290 ? 13.353 5.007 -9.901 1.00 96.50 290 ALA A C 1
ATOM 2306 O O . ALA A 1 290 ? 13.541 3.808 -9.696 1.00 96.50 290 ALA A O 1
ATOM 2307 N N . TYR A 1 291 ? 12.469 5.712 -9.204 1.00 98.00 291 TYR A N 1
ATOM 2308 C CA . TYR A 1 291 ? 11.571 5.181 -8.183 1.00 98.00 291 TYR A CA 1
ATOM 2309 C C . TYR A 1 291 ? 10.295 6.021 -8.137 1.00 98.00 291 TYR A C 1
ATOM 2311 O O . TYR A 1 291 ? 10.338 7.239 -8.332 1.00 98.00 291 TYR A O 1
ATOM 2319 N N . GLY A 1 292 ? 9.156 5.399 -7.862 1.00 98.31 292 GLY A N 1
ATOM 2320 C CA . GLY A 1 292 ? 7.892 6.125 -7.809 1.00 98.31 292 GLY A CA 1
ATOM 2321 C C . GLY A 1 292 ? 6.669 5.255 -8.035 1.00 98.31 292 GLY A C 1
ATOM 2322 O O . GLY A 1 292 ? 6.754 4.041 -8.226 1.00 98.31 292 GLY A O 1
ATOM 2323 N N . PHE A 1 293 ? 5.520 5.916 -7.986 1.00 98.38 293 PHE A N 1
ATOM 2324 C CA . PHE A 1 293 ? 4.206 5.323 -8.155 1.00 98.38 293 PHE A CA 1
ATOM 2325 C C . PHE A 1 293 ? 3.781 5.296 -9.626 1.00 98.38 293 PHE A C 1
ATOM 2327 O O . PHE A 1 293 ? 4.140 6.165 -10.424 1.00 98.38 293 PHE A O 1
ATOM 2334 N N . SER A 1 294 ? 2.952 4.308 -9.939 1.00 97.81 294 SER A N 1
ATOM 2335 C CA . SER A 1 294 ? 2.082 4.290 -11.119 1.00 97.81 294 SER A CA 1
ATOM 2336 C C . SER A 1 294 ? 0.998 5.369 -11.041 1.00 97.81 294 SER A C 1
ATOM 2338 O O . SER A 1 294 ? 0.689 5.902 -9.970 1.00 97.81 294 SER A O 1
ATOM 2340 N N . ASP A 1 295 ? 0.358 5.648 -12.176 1.00 92.25 295 ASP A N 1
ATOM 2341 C CA . ASP A 1 295 ? -0.758 6.592 -12.255 1.00 92.25 295 ASP A CA 1
ATOM 2342 C C . ASP A 1 295 ? -1.986 6.159 -11.459 1.00 92.25 295 ASP A C 1
ATOM 2344 O O . ASP A 1 295 ? -2.678 7.008 -10.895 1.00 92.25 295 ASP A O 1
ATOM 2348 N N . THR A 1 296 ? -2.232 4.851 -11.389 1.00 91.81 296 THR A N 1
ATOM 2349 C CA . THR A 1 296 ? -3.336 4.262 -10.620 1.00 91.81 296 THR A CA 1
ATOM 2350 C C . THR A 1 296 ? -3.088 4.350 -9.112 1.00 91.81 296 THR A C 1
ATOM 2352 O O . THR A 1 296 ? -4.008 4.168 -8.317 1.00 91.81 296 THR A O 1
ATOM 2355 N N . GLY A 1 297 ? -1.839 4.598 -8.703 1.00 91.88 297 GLY A N 1
ATOM 2356 C CA . GLY A 1 297 ? -1.401 4.564 -7.315 1.00 91.88 297 GLY A CA 1
ATOM 2357 C C . GLY A 1 297 ? -1.365 3.158 -6.712 1.00 91.88 297 GLY A C 1
ATOM 2358 O O . GLY A 1 297 ? -1.124 3.045 -5.510 1.00 91.88 297 GLY A O 1
ATOM 2359 N N . ARG A 1 298 ? -1.598 2.095 -7.494 1.00 93.25 298 ARG A N 1
ATOM 2360 C CA . ARG A 1 298 ? -1.621 0.702 -7.011 1.00 93.25 298 ARG A CA 1
ATOM 2361 C C . ARG A 1 298 ? -0.251 0.045 -7.020 1.00 93.25 298 ARG A C 1
ATOM 2363 O O . ARG A 1 298 ? -0.022 -0.855 -6.218 1.00 93.25 298 ARG A O 1
ATOM 2370 N N . SER A 1 299 ? 0.653 0.515 -7.874 1.00 97.69 299 SER A N 1
ATOM 2371 C CA . SER A 1 299 ? 2.033 0.028 -7.958 1.00 97.69 299 SER A CA 1
ATOM 2372 C C . SER A 1 299 ? 3.053 1.086 -7.560 1.00 97.69 299 SER A C 1
ATOM 2374 O O . SER A 1 299 ? 2.871 2.274 -7.843 1.00 97.69 299 SER A O 1
ATOM 2376 N N . PHE A 1 300 ? 4.141 0.631 -6.946 1.00 97.81 300 PHE A N 1
ATOM 2377 C CA . PHE A 1 300 ? 5.332 1.399 -6.614 1.00 97.81 300 PHE A CA 1
ATOM 2378 C C . PHE A 1 300 ? 6.563 0.593 -7.015 1.00 97.81 300 PHE A C 1
ATOM 2380 O O . PHE A 1 300 ? 6.646 -0.600 -6.715 1.00 97.81 300 PHE A O 1
ATOM 2387 N N . ILE A 1 301 ? 7.532 1.238 -7.657 1.00 98.06 301 ILE A N 1
ATOM 2388 C CA . ILE A 1 301 ? 8.798 0.590 -7.993 1.00 98.06 301 ILE A CA 1
ATOM 2389 C C . ILE A 1 301 ? 9.991 1.368 -7.464 1.00 98.06 301 ILE A C 1
ATOM 2391 O O . ILE A 1 301 ? 9.921 2.575 -7.223 1.00 98.06 301 ILE A O 1
ATOM 2395 N N . ALA A 1 302 ? 11.100 0.656 -7.301 1.00 96.94 302 ALA A N 1
ATOM 2396 C CA . ALA A 1 302 ? 12.407 1.253 -7.095 1.00 96.94 302 ALA A CA 1
ATOM 2397 C C . ALA A 1 302 ? 13.446 0.478 -7.903 1.00 96.94 302 ALA A C 1
ATOM 2399 O O . ALA A 1 302 ? 13.635 -0.719 -7.686 1.00 96.94 302 ALA A O 1
ATOM 2400 N N . GLY A 1 303 ? 14.091 1.164 -8.840 1.00 93.75 303 GLY A N 1
ATOM 2401 C CA . GLY A 1 303 ? 15.220 0.648 -9.595 1.00 93.75 303 GLY A CA 1
ATOM 2402 C C . GLY A 1 303 ? 16.550 1.016 -8.946 1.00 93.75 303 GLY A C 1
ATOM 2403 O O . GLY A 1 303 ? 16.721 2.121 -8.428 1.00 93.75 303 GLY A O 1
ATOM 2404 N N . SER A 1 304 ? 17.501 0.100 -9.038 1.00 89.88 304 SER A N 1
ATOM 2405 C CA . SER A 1 304 ? 18.936 0.336 -8.912 1.00 89.88 304 SER A CA 1
ATOM 2406 C C . SER A 1 304 ? 19.633 -0.206 -10.163 1.00 89.88 304 SER A C 1
ATOM 2408 O O . SER A 1 304 ? 19.018 -0.897 -10.974 1.00 89.88 304 SER A O 1
ATOM 2410 N N . SER A 1 305 ? 20.918 0.097 -10.345 1.00 85.25 305 SER A N 1
ATOM 2411 C CA . SER A 1 305 ? 21.708 -0.465 -11.455 1.00 85.25 305 SER A CA 1
ATOM 2412 C C . SER A 1 305 ? 21.542 -1.995 -11.661 1.00 85.25 305 SER A C 1
ATOM 2414 O O . SER A 1 305 ? 21.388 -2.402 -12.820 1.00 85.25 305 SER A O 1
ATOM 2416 N N . PRO A 1 306 ? 21.545 -2.845 -10.604 1.00 90.12 306 PRO A N 1
ATOM 2417 C CA . PRO A 1 306 ? 21.317 -4.288 -10.749 1.00 90.12 306 PRO A CA 1
ATOM 2418 C C . PRO A 1 306 ? 19.875 -4.770 -10.528 1.00 90.12 306 PRO A C 1
ATOM 2420 O O . PRO A 1 306 ? 19.554 -5.860 -11.003 1.00 90.12 306 PRO A O 1
ATOM 2423 N N . ASP A 1 307 ? 19.021 -4.018 -9.829 1.00 91.31 307 ASP A N 1
ATOM 2424 C CA . ASP A 1 307 ? 17.758 -4.554 -9.309 1.00 91.31 307 ASP A CA 1
ATOM 2425 C C . ASP A 1 307 ? 16.547 -3.698 -9.684 1.00 91.31 307 ASP A C 1
ATOM 2427 O O . ASP A 1 307 ? 16.591 -2.469 -9.734 1.00 91.31 307 ASP A O 1
ATOM 2431 N N . LEU A 1 308 ? 15.414 -4.365 -9.875 1.00 96.12 308 LEU A N 1
ATOM 2432 C CA . LEU A 1 308 ? 14.096 -3.753 -9.946 1.00 96.12 308 LEU A CA 1
ATOM 2433 C C . LEU A 1 308 ? 13.216 -4.328 -8.839 1.00 96.12 308 LEU A C 1
ATOM 2435 O O . LEU A 1 308 ? 12.840 -5.501 -8.870 1.00 96.12 308 LEU A O 1
ATOM 2439 N N . LEU A 1 309 ? 12.842 -3.477 -7.888 1.00 96.94 309 LEU A N 1
ATOM 2440 C CA . LEU A 1 309 ? 11.899 -3.809 -6.827 1.00 96.94 309 LEU A CA 1
ATOM 2441 C C . LEU A 1 309 ? 10.487 -3.423 -7.251 1.00 96.94 309 LEU A C 1
ATOM 2443 O O . LEU A 1 309 ? 10.249 -2.263 -7.594 1.00 96.94 309 LEU A O 1
ATOM 2447 N N . ILE A 1 310 ? 9.549 -4.368 -7.163 1.00 98.00 310 ILE A N 1
ATOM 2448 C CA . ILE A 1 310 ? 8.138 -4.139 -7.482 1.00 98.00 310 ILE A CA 1
ATOM 2449 C C . ILE A 1 310 ? 7.279 -4.355 -6.242 1.00 98.00 310 ILE A C 1
ATOM 2451 O O . ILE A 1 310 ? 7.274 -5.426 -5.630 1.00 98.00 310 ILE A O 1
ATOM 2455 N N . TRP A 1 311 ? 6.513 -3.327 -5.902 1.00 96.56 311 TRP A N 1
ATOM 2456 C CA . TRP A 1 311 ? 5.533 -3.332 -4.831 1.00 96.56 311 TRP A CA 1
ATOM 2457 C C . TRP A 1 311 ? 4.162 -3.002 -5.397 1.00 96.56 311 TRP A C 1
ATOM 2459 O O . TRP A 1 311 ? 4.029 -2.128 -6.253 1.00 96.56 311 TRP A O 1
ATOM 2469 N N . SER A 1 312 ? 3.127 -3.654 -4.884 1.00 94.25 312 SER A N 1
ATOM 2470 C CA . SER A 1 312 ? 1.759 -3.270 -5.211 1.00 94.25 312 SER A CA 1
ATOM 2471 C C . SER A 1 312 ? 0.811 -3.465 -4.047 1.00 94.25 312 SER A C 1
ATOM 2473 O O . SER A 1 312 ? 1.147 -4.051 -3.013 1.00 94.25 312 SER A O 1
ATOM 2475 N N . ARG A 1 313 ? -0.381 -2.912 -4.210 1.00 87.56 313 ARG A N 1
ATOM 2476 C CA . ARG A 1 313 ? -1.439 -2.947 -3.218 1.00 87.56 313 ARG A CA 1
ATOM 2477 C C . ARG A 1 313 ? -2.798 -3.110 -3.864 1.00 87.56 313 ARG A C 1
ATOM 2479 O O . ARG A 1 313 ? -3.024 -2.709 -5.010 1.00 87.56 313 ARG A O 1
ATOM 2486 N N . ASP A 1 314 ? -3.708 -3.639 -3.070 1.00 76.38 314 ASP A N 1
ATOM 2487 C CA . ASP A 1 314 ? -5.123 -3.610 -3.389 1.00 76.38 314 ASP A CA 1
ATOM 2488 C C . ASP A 1 314 ? -5.696 -2.269 -2.905 1.00 76.38 314 ASP A C 1
ATOM 2490 O O . ASP A 1 314 ? -5.377 -1.811 -1.802 1.00 76.38 314 ASP A O 1
ATOM 2494 N N . ILE A 1 315 ? -6.481 -1.618 -3.766 1.00 62.56 315 ILE A N 1
ATOM 2495 C CA . ILE A 1 315 ? -7.262 -0.410 -3.459 1.00 62.56 315 ILE A CA 1
ATOM 2496 C C . ILE A 1 315 ? -8.732 -0.806 -3.445 1.00 62.56 315 ILE A C 1
ATOM 2498 O O . ILE A 1 315 ? -9.124 -1.580 -4.350 1.00 62.56 315 ILE A O 1
#

Radius of gyration: 27.77 Å; chains: 1; bounding box: 62×38×84 Å

Secondary structure (DSSP, 8-state):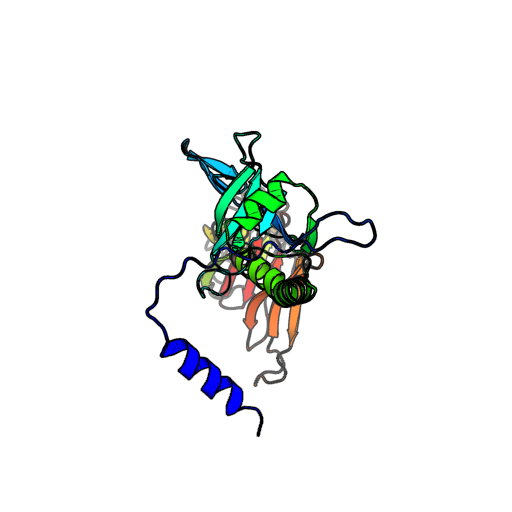
--HHHHHHHHHHHHTT--------------B-TTS-B-EEEEEEEE---EEE-TTS-EEES-SSS-TT-EEEEPPP-SSSTTSEEEEEEE-TTSSSEEEEEEEGGGEEEEEEEEE--HHHHHHHHTTS---SSHHHHHHHHHHHHHHHHHHHHHHHTTT-EEEEEEE-TTEEEEEEPTTSSEEEEEEBTEEEEEETTTTEEEEEE--SS-TT--TTSEEE--GGGTT-EEE-BSSSS---SBSB-TTSEEEEEEE-TTSSSTT-EEEEEEETTT--EEEEEEETT---S-EEE-TTSSEEEEE-SSEEEEEE---

Foldseek 3Di:
DPVVVVVVVVVVVVVPPDDDDPPDPDDDQDADPVSAFKFKFKKWWFAFDWDQDPVRDTAGGDPFDHGRWMWTWFDDDDPPLQQWTFIWTQGPPDNDIDTDIDGLLRTAPIDIDIDRDPVVVVVQVVPRGTGNDVVSVVVSVVCVVCSNVVNVVSCLCAFKDFQDKDFAAAWFKWWDFAPAQWIWTAGPQGIWIANLLNRDTPDTDRDNVQPPQDPQQWGADDDVRHPHITRIWFANHPAPAAQAAPQAKGKDKDQDVPAPERQWIWIWIAGPPSRDIGTQDTDSHHQRGYWHAHRNRFWTWGDDRTMITIMGHDD

pLDDT: mean 83.34, std 17.3, range [27.34, 98.69]

Sequence (315 aa):
MIFSTIISSIRQWLSKGNDAGTIEPEKDHSTDDTGARFAWCLTGNIIEHPYAGKDGQPRYGTRHFAPGTKVYCLPHQWGDGYEKIKVIGKHRNSNRSVCLVIPSKYIANWRLQKVYRTYLLELMSHHHHWTGRESDKQMILQMLEWLPEKTLKNKSDALWQRKEEHAVGGLLELGFQPGTDMLMVLSAQGRGIFDCISGQRVARDRNTDYPGADTNGAVPGFGPLAGERVTCGGFEYPNPLKQATADGWEVRIFSLPEAKNDKAARLCIYNIHTKVQHKIASFPYGIDRAYGFSDTGRSFIAGSSPDLLIWSRDI